Protein AF-A0A2V6FL33-F1 (afdb_monomer_lite)

Sequence (235 aa):
MEAYRRLIVILLPTQSTRPEKPGNAGVHRAVLGFTLIELLVVIAIIAILAGMLLPALSRAKEQGKKTSCLNNLRQMGLAMFVYADDNQDRLPPPEFDPDRIAGSEPWRGYLLFGERPPKLGQPANPKFAVNLGLLYVGNYLQAPLIFYCPSLKHKKNLLIVFEKKYFESAKVPWPMYAIDGQVNTTYTYFPQTDILSSKPNDANRGWTRVAAKQTELTPGDNTPGWRTIVSFLRP

Secondary structure (DSSP, 8-state):
-HHHHHHGGGG---------------------PPPHHHHHHHHHHHHHHHHHHHHHHHHHHHHHHHHHHHHHHHHHHHHHHHHHHHTTTPPPPPS--TTTSTT--GGGGGEEEE-SS--TTSBPPGGGB-TTHHHHHTTS---GGGG--TT----TT-S----THHHH-TTSPSSB--TTSEEE-S----PPPSSPPSSHHHHTTT-----SSGGG--TTSSSTHHHHHHHTT--

Structure (mmCIF, N/CA/C/O backbone):
data_AF-A0A2V6FL33-F1
#
_entry.id   AF-A0A2V6FL33-F1
#
loop_
_atom_site.group_PDB
_atom_site.id
_atom_site.type_symbol
_atom_site.label_atom_id
_atom_site.label_alt_id
_atom_site.label_comp_id
_atom_site.label_asym_id
_atom_site.label_entity_id
_atom_site.label_seq_id
_atom_site.pdbx_PDB_ins_code
_atom_site.Cartn_x
_atom_site.Cartn_y
_atom_site.Cartn_z
_atom_site.occupancy
_atom_site.B_iso_or_equiv
_atom_site.auth_seq_id
_atom_site.auth_comp_id
_atom_site.auth_asym_id
_atom_site.auth_atom_id
_atom_site.pdbx_PDB_model_num
ATOM 1 N N . MET A 1 1 ? -19.699 -17.779 39.675 1.00 53.22 1 MET A N 1
ATOM 2 C CA . MET A 1 1 ? -21.043 -17.267 39.316 1.00 53.22 1 MET A CA 1
ATOM 3 C C . MET A 1 1 ? -21.911 -16.978 40.551 1.00 53.22 1 MET A C 1
ATOM 5 O O . MET A 1 1 ? -22.950 -16.347 40.413 1.00 53.22 1 MET A O 1
ATOM 9 N N . GLU A 1 2 ? -21.446 -17.304 41.763 1.00 51.22 2 GLU A N 1
ATOM 10 C CA . GLU A 1 2 ? -22.097 -17.009 43.054 1.00 51.22 2 GLU A CA 1
ATOM 11 C C . GLU A 1 2 ? -22.325 -15.526 43.400 1.00 51.22 2 GLU A C 1
ATOM 13 O O . GLU A 1 2 ? -23.288 -15.218 44.098 1.00 51.22 2 GLU A O 1
ATOM 18 N N . ALA A 1 3 ? -21.489 -14.592 42.928 1.00 51.62 3 ALA A N 1
ATOM 19 C CA . ALA A 1 3 ? -21.593 -13.181 43.328 1.00 51.62 3 ALA A CA 1
ATOM 20 C C . ALA A 1 3 ? -22.828 -12.463 42.740 1.00 51.62 3 ALA A C 1
ATOM 22 O O . ALA A 1 3 ? -23.412 -11.602 43.392 1.00 51.62 3 ALA A O 1
ATOM 23 N N . TYR A 1 4 ? -23.282 -12.862 41.546 1.00 52.19 4 TYR A N 1
ATOM 24 C CA . TYR A 1 4 ? -24.448 -12.261 40.882 1.00 52.19 4 TYR A CA 1
ATOM 25 C C . TYR A 1 4 ? -25.788 -12.724 41.480 1.00 52.19 4 TYR A C 1
ATOM 27 O O . TYR A 1 4 ? -26.780 -12.002 41.407 1.00 52.19 4 TYR A O 1
ATOM 35 N N . ARG A 1 5 ? -25.829 -13.900 42.128 1.00 54.22 5 ARG A N 1
ATOM 36 C CA . ARG A 1 5 ? -27.056 -14.436 42.746 1.00 54.22 5 ARG A CA 1
ATOM 37 C C . ARG A 1 5 ? -27.476 -13.701 44.021 1.00 54.22 5 ARG A C 1
ATOM 39 O O . ARG A 1 5 ? -28.652 -13.742 44.361 1.00 54.22 5 ARG A O 1
ATOM 46 N N . ARG A 1 6 ? -26.556 -13.019 44.715 1.00 54.41 6 ARG A N 1
ATOM 47 C CA . ARG A 1 6 ? -26.879 -12.297 45.961 1.00 54.41 6 ARG A CA 1
ATOM 48 C C . ARG A 1 6 ? -27.426 -10.886 45.735 1.00 54.41 6 ARG A C 1
ATOM 50 O O . ARG A 1 6 ? -28.139 -10.392 46.599 1.00 54.41 6 ARG A O 1
ATOM 57 N N . LEU A 1 7 ? -27.168 -10.266 44.579 1.00 50.53 7 LEU A N 1
ATOM 58 C CA . LEU A 1 7 ? -27.689 -8.925 44.278 1.00 50.53 7 LEU A CA 1
ATOM 59 C C . LEU A 1 7 ? -29.182 -8.916 43.895 1.00 50.53 7 LEU A C 1
ATOM 61 O O . LEU A 1 7 ? -29.861 -7.924 44.130 1.00 50.53 7 LEU A O 1
ATOM 65 N N . ILE A 1 8 ? -29.713 -10.016 43.348 1.00 51.72 8 ILE A N 1
ATOM 66 C CA . ILE A 1 8 ? -31.113 -10.098 42.882 1.00 51.72 8 ILE A CA 1
ATOM 67 C C . ILE A 1 8 ? -32.128 -10.165 44.038 1.00 51.72 8 ILE A C 1
ATOM 69 O O . ILE A 1 8 ? -33.279 -9.771 43.871 1.00 51.72 8 ILE A O 1
ATOM 73 N N . VAL A 1 9 ? -31.716 -10.598 45.232 1.00 51.78 9 VAL A N 1
ATOM 74 C CA . VAL A 1 9 ? -32.635 -10.809 46.368 1.00 51.78 9 VAL A CA 1
ATOM 75 C C . VAL A 1 9 ? -33.060 -9.494 47.049 1.00 51.78 9 VAL A C 1
ATOM 77 O O . VAL A 1 9 ? -34.052 -9.479 47.768 1.00 51.78 9 VAL A O 1
ATOM 80 N N . ILE A 1 10 ? -32.386 -8.368 46.787 1.00 56.44 10 ILE A N 1
ATOM 81 C CA . ILE A 1 10 ? -32.694 -7.072 47.431 1.00 56.44 10 ILE A CA 1
ATOM 82 C C . ILE A 1 10 ? -33.786 -6.280 46.675 1.00 56.44 10 ILE A C 1
ATOM 84 O O . ILE A 1 10 ? -34.311 -5.302 47.197 1.00 56.44 10 ILE A O 1
ATOM 88 N N . LEU A 1 11 ? -34.188 -6.711 45.471 1.00 53.41 11 LEU A N 1
ATOM 89 C CA . LEU A 1 11 ? -35.158 -5.992 44.624 1.00 53.41 11 LEU A CA 1
ATOM 90 C C . LEU A 1 11 ? -36.564 -6.611 44.574 1.00 53.41 11 LEU A C 1
ATOM 92 O O . LEU A 1 11 ? -37.385 -6.170 43.773 1.00 53.41 11 LEU A O 1
ATOM 96 N N . LEU A 1 12 ? -36.879 -7.611 45.401 1.00 48.22 12 LEU A N 1
ATOM 97 C CA . LEU A 1 12 ? -38.251 -8.121 45.477 1.00 48.22 12 LEU A CA 1
ATOM 98 C C . LEU A 1 12 ? -39.065 -7.261 46.460 1.00 48.22 12 LEU A C 1
ATOM 100 O O . LEU A 1 12 ? -38.766 -7.273 47.656 1.00 48.22 12 LEU A O 1
ATOM 104 N N . PRO A 1 13 ? -40.083 -6.512 45.996 1.00 47.34 13 PRO A N 1
ATOM 105 C CA . PRO A 1 13 ? -40.928 -5.730 46.883 1.00 47.34 13 PRO A CA 1
ATOM 106 C C . PRO A 1 13 ? -41.723 -6.682 47.780 1.00 47.34 13 PRO A C 1
ATOM 108 O O . PRO A 1 13 ? -42.358 -7.628 47.309 1.00 47.34 13 PRO A O 1
ATOM 111 N N . THR A 1 14 ? -41.694 -6.435 49.086 1.00 52.47 14 THR A N 1
ATOM 112 C CA . THR A 1 14 ? -42.547 -7.116 50.059 1.00 52.47 14 THR A CA 1
ATOM 113 C C . THR A 1 14 ? -44.006 -6.751 49.772 1.00 52.47 14 THR A C 1
ATOM 115 O O . THR A 1 14 ? -44.432 -5.612 49.963 1.00 52.47 14 THR A O 1
ATOM 118 N N . GLN A 1 15 ? -44.790 -7.706 49.263 1.00 47.94 15 GLN A N 1
ATOM 119 C CA . GLN A 1 15 ? -46.222 -7.502 49.056 1.00 47.94 15 GLN A CA 1
ATOM 120 C C . GLN A 1 15 ? -46.941 -7.438 50.409 1.00 47.94 15 GLN A C 1
ATOM 122 O O . GLN A 1 15 ? -47.004 -8.413 51.153 1.00 47.94 15 GLN A O 1
ATOM 127 N N . SER A 1 16 ? -47.482 -6.258 50.710 1.00 45.84 16 SER A N 1
ATOM 128 C CA . SER A 1 16 ? -48.389 -5.995 51.825 1.00 45.84 16 SER A CA 1
ATOM 129 C C . SER A 1 16 ? -49.796 -6.460 51.446 1.00 45.84 16 SER A C 1
ATOM 131 O O . SER A 1 16 ? -50.450 -5.852 50.600 1.00 45.84 16 SER A O 1
ATOM 133 N N . THR A 1 17 ? -50.272 -7.550 52.046 1.00 55.72 17 THR A N 1
ATOM 134 C CA . THR A 1 17 ? -51.651 -8.027 51.886 1.00 55.72 17 THR A CA 1
ATOM 135 C C . THR A 1 17 ? -52.580 -7.276 52.845 1.00 55.72 17 THR A C 1
ATOM 137 O O . THR A 1 17 ? -52.586 -7.554 54.045 1.00 55.72 17 THR A O 1
ATOM 140 N N . ARG A 1 18 ? -53.404 -6.355 52.331 1.00 51.56 18 ARG A N 1
ATOM 141 C CA . ARG A 1 18 ? -54.637 -5.900 53.003 1.00 51.56 18 ARG A CA 1
ATOM 142 C C . ARG A 1 18 ? -55.835 -6.035 52.053 1.00 51.56 18 ARG A C 1
ATOM 144 O O . ARG A 1 18 ? -55.670 -5.736 50.872 1.00 51.56 18 ARG A O 1
ATOM 151 N N . PRO A 1 19 ? -57.014 -6.468 52.536 1.00 63.00 19 PRO A N 1
ATOM 152 C CA . PRO A 1 19 ? -58.229 -6.543 51.728 1.00 63.00 19 PRO A CA 1
ATOM 153 C C . PRO A 1 19 ? -59.069 -5.247 51.794 1.00 63.00 19 PRO A C 1
ATOM 155 O O . PRO A 1 19 ? -58.844 -4.420 52.675 1.00 63.00 19 PRO A O 1
ATOM 158 N N . GLU A 1 20 ? -60.067 -5.168 50.893 1.00 56.28 20 GLU A N 1
ATOM 159 C CA . GLU A 1 20 ? -61.156 -4.167 50.704 1.00 56.28 20 GLU A CA 1
ATOM 160 C C . GLU A 1 20 ? -60.850 -2.934 49.825 1.00 56.28 20 GLU A C 1
ATOM 162 O O . GLU A 1 20 ? -59.823 -2.291 49.994 1.00 56.28 20 GLU A O 1
ATOM 167 N N . LYS A 1 21 ? -61.679 -2.498 48.854 1.00 52.94 21 LYS A N 1
ATOM 168 C CA . LYS A 1 21 ? -63.137 -2.613 48.568 1.00 52.94 21 LYS A CA 1
ATOM 169 C C . LYS A 1 21 ? -63.397 -2.428 47.048 1.00 52.94 21 LYS A C 1
ATOM 171 O O . LYS A 1 21 ? -62.600 -1.744 46.407 1.00 52.94 21 LYS A O 1
ATOM 176 N N . PRO A 1 22 ? -64.510 -2.917 46.458 1.00 59.12 22 PRO A N 1
ATOM 177 C CA . PRO A 1 22 ? -64.835 -2.646 45.058 1.00 59.12 22 PRO A CA 1
ATOM 178 C C . PRO A 1 22 ? -65.596 -1.315 44.930 1.00 59.12 22 PRO A C 1
ATOM 180 O O . PRO A 1 22 ? -66.771 -1.219 45.277 1.00 59.12 22 PRO A O 1
ATOM 183 N N . GLY A 1 23 ? -64.918 -0.276 44.441 1.00 55.12 23 GLY A N 1
ATOM 184 C CA . GLY A 1 23 ? -65.497 1.040 44.170 1.00 55.12 23 GLY A CA 1
ATOM 185 C C . GLY A 1 23 ? -65.177 1.509 42.752 1.00 55.12 23 GLY A C 1
ATOM 186 O O . GLY A 1 23 ? -64.034 1.828 42.462 1.00 55.12 23 GLY A O 1
ATOM 187 N N . ASN A 1 24 ? -66.215 1.523 41.912 1.00 58.22 24 ASN A N 1
ATOM 188 C CA . ASN A 1 24 ? -66.401 2.225 40.635 1.00 58.22 24 ASN A CA 1
ATOM 189 C C . ASN A 1 24 ? -65.217 2.288 39.639 1.00 58.22 24 ASN A C 1
ATOM 191 O O . ASN A 1 24 ? -64.272 3.061 39.786 1.00 58.22 24 ASN A O 1
ATOM 195 N N . ALA A 1 25 ? -65.335 1.515 38.555 1.00 57.97 25 ALA A N 1
ATOM 196 C CA . ALA A 1 25 ? -64.359 1.408 37.474 1.00 57.97 25 ALA A CA 1
ATOM 197 C C . ALA A 1 25 ? -64.320 2.667 36.584 1.00 57.97 25 ALA A C 1
ATOM 199 O O . ALA A 1 25 ? -64.907 2.713 35.505 1.00 57.97 25 ALA A O 1
ATOM 200 N N . GLY A 1 26 ? -63.576 3.683 37.017 1.00 57.50 26 GLY A N 1
ATOM 201 C CA . GLY A 1 26 ? -62.973 4.655 36.112 1.00 57.50 26 GLY A CA 1
ATOM 202 C C . GLY A 1 26 ? -61.713 4.044 35.504 1.00 57.50 26 GLY A C 1
ATOM 203 O O . GLY A 1 26 ? -60.758 3.758 36.226 1.00 57.50 26 GLY A O 1
ATOM 204 N N . VAL A 1 27 ? -61.698 3.820 34.187 1.00 63.91 27 VAL A N 1
ATOM 205 C CA . VAL A 1 27 ? -60.523 3.337 33.440 1.00 63.91 27 VAL A CA 1
ATOM 206 C C . VAL A 1 27 ? -59.476 4.456 33.383 1.00 63.91 27 VAL A C 1
ATOM 208 O O . VAL A 1 27 ? -59.279 5.112 32.363 1.00 63.91 27 VAL A O 1
ATOM 211 N N . HIS A 1 28 ? -58.797 4.709 34.499 1.00 58.19 28 HIS A N 1
ATOM 212 C CA . HIS A 1 28 ? -57.562 5.475 34.497 1.00 58.19 28 HIS A CA 1
ATOM 213 C C . HIS A 1 28 ? -56.471 4.564 33.943 1.00 58.19 28 HIS A C 1
ATOM 215 O O . HIS A 1 28 ? -56.063 3.600 34.590 1.00 58.19 28 HIS A O 1
ATOM 221 N N . ARG A 1 29 ? -55.997 4.852 32.724 1.00 65.94 29 ARG A N 1
ATOM 222 C CA . ARG A 1 29 ? -54.742 4.278 32.229 1.00 65.94 29 ARG A CA 1
ATOM 223 C C . ARG A 1 29 ? -53.645 4.689 33.207 1.00 65.94 29 ARG A C 1
ATOM 225 O O . ARG A 1 29 ? -53.183 5.826 33.169 1.00 65.94 29 ARG A O 1
ATOM 232 N N . ALA A 1 30 ? -53.267 3.779 34.098 1.00 63.09 30 ALA A N 1
ATOM 233 C CA . ALA A 1 30 ? -52.104 3.932 34.950 1.00 63.09 30 ALA A CA 1
ATOM 234 C C . ALA A 1 30 ? -50.874 4.006 34.041 1.00 63.09 30 ALA A C 1
ATOM 236 O O . ALA A 1 30 ? -50.369 2.994 33.558 1.00 63.09 30 ALA A O 1
ATOM 237 N N . VAL A 1 31 ? -50.428 5.224 33.750 1.00 63.09 31 VAL A N 1
ATOM 238 C CA . VAL A 1 31 ? -49.105 5.443 33.181 1.00 63.09 31 VAL A CA 1
ATOM 239 C C . VAL A 1 31 ? -48.131 5.125 34.309 1.00 63.09 31 VAL A C 1
ATOM 241 O O . VAL A 1 31 ? -47.971 5.912 35.238 1.00 63.09 31 VAL A O 1
ATOM 244 N N . LEU A 1 32 ? -47.549 3.926 34.271 1.00 65.50 32 LEU A N 1
ATOM 245 C CA . LEU A 1 32 ? -46.429 3.544 35.126 1.00 65.50 32 LEU A CA 1
ATOM 246 C C . LEU A 1 32 ? -45.278 4.515 34.833 1.00 65.50 32 LEU A C 1
ATOM 248 O O . LEU A 1 32 ? -44.630 4.429 33.791 1.00 65.50 32 LEU A O 1
ATOM 252 N N . GLY A 1 33 ? -45.087 5.500 35.708 1.00 70.81 33 GLY A N 1
ATOM 253 C CA . GLY A 1 33 ? -43.980 6.444 35.618 1.00 70.81 33 GLY A CA 1
ATOM 254 C C . GLY A 1 33 ? -42.674 5.747 35.983 1.00 70.81 33 GLY A C 1
ATOM 255 O O . GLY A 1 33 ? -42.589 5.110 37.029 1.00 70.81 33 GLY A O 1
ATOM 256 N N . PHE A 1 34 ? -41.664 5.875 35.125 1.00 75.00 34 PHE A N 1
ATOM 257 C CA . PHE A 1 34 ? -40.309 5.419 35.425 1.00 75.00 34 PHE A CA 1
ATOM 258 C C . PHE A 1 34 ? -39.764 6.228 36.604 1.00 75.00 34 PHE A C 1
ATOM 260 O O . PHE A 1 34 ? -39.796 7.463 36.581 1.00 75.00 34 PHE A O 1
ATOM 267 N N . THR A 1 35 ? -39.266 5.561 37.640 1.00 87.38 35 THR A N 1
ATOM 268 C CA . THR A 1 35 ? -38.643 6.274 38.756 1.00 87.38 35 THR A CA 1
ATOM 269 C C . THR A 1 35 ? -37.259 6.782 38.338 1.00 87.38 35 THR A C 1
ATOM 271 O O . THR A 1 35 ? -36.544 6.148 37.560 1.00 87.38 35 THR A O 1
ATOM 274 N N . LEU A 1 36 ? -36.848 7.944 38.857 1.00 86.31 36 LEU A N 1
ATOM 275 C CA . LEU A 1 36 ? -35.541 8.540 38.541 1.00 86.31 36 LEU A CA 1
ATOM 276 C C . LEU A 1 36 ? -34.381 7.589 38.898 1.00 86.31 36 LEU A C 1
ATOM 278 O O . LEU A 1 36 ? -33.375 7.542 38.193 1.00 86.31 36 LEU A O 1
ATOM 282 N N . ILE A 1 37 ? -34.552 6.786 39.954 1.00 91.12 37 ILE A N 1
ATOM 283 C CA . ILE A 1 37 ? -33.570 5.791 40.395 1.00 91.12 37 ILE A CA 1
ATOM 284 C C . ILE A 1 37 ? -33.441 4.610 39.423 1.00 91.12 37 ILE A C 1
ATOM 286 O O . ILE A 1 37 ? -32.321 4.186 39.147 1.00 91.12 37 ILE A O 1
ATOM 290 N N . GLU A 1 38 ? -34.542 4.115 38.849 1.00 90.94 38 GLU A N 1
ATOM 291 C CA . GLU A 1 38 ? -34.500 3.040 37.846 1.00 90.94 38 GLU A CA 1
ATOM 292 C C . GLU A 1 38 ? -33.743 3.484 36.595 1.00 90.94 38 GLU A C 1
ATOM 294 O O . GLU A 1 38 ? -32.899 2.746 36.085 1.00 90.94 38 GLU A O 1
ATOM 299 N N . LEU A 1 39 ? -33.973 4.718 36.136 1.00 90.19 39 LEU A N 1
ATOM 300 C CA . LEU A 1 39 ? -33.236 5.275 35.003 1.00 90.19 39 LEU A CA 1
ATOM 301 C C . LEU A 1 39 ? -31.738 5.427 35.322 1.00 90.19 39 LEU A C 1
ATOM 303 O O . LEU A 1 39 ? -30.891 5.112 34.484 1.00 90.19 39 LEU A O 1
ATOM 307 N N . LEU A 1 40 ? -31.406 5.865 36.540 1.00 92.81 40 LEU A N 1
ATOM 308 C CA . LEU A 1 40 ? -30.027 6.091 36.977 1.00 92.81 40 LEU A CA 1
ATOM 309 C C . LEU A 1 40 ? -29.221 4.785 37.075 1.00 92.81 40 LEU A C 1
ATOM 311 O O . LEU A 1 40 ? -28.064 4.735 36.653 1.00 92.81 40 LEU A O 1
ATOM 315 N N . VAL A 1 41 ? -29.823 3.704 37.574 1.00 94.00 41 VAL A N 1
ATOM 316 C CA . VAL A 1 41 ? -29.158 2.391 37.647 1.00 94.00 41 VAL A CA 1
ATOM 317 C C . VAL A 1 41 ? -28.876 1.838 36.247 1.00 94.00 41 VAL A C 1
ATOM 319 O O . VAL A 1 41 ? -27.795 1.300 36.003 1.00 94.00 41 VAL A O 1
ATOM 322 N N . VAL A 1 42 ? -29.801 2.014 35.299 1.00 94.81 42 VAL A N 1
ATOM 323 C CA . VAL A 1 42 ? -29.631 1.526 33.922 1.00 94.81 42 VAL A CA 1
ATOM 324 C C . VAL A 1 42 ? -28.462 2.220 33.224 1.00 94.81 42 VAL A C 1
ATOM 326 O O . VAL A 1 42 ? -27.604 1.544 32.651 1.00 94.81 42 VAL A O 1
ATOM 329 N N . ILE A 1 43 ? -28.365 3.550 33.310 1.00 96.00 43 ILE A N 1
ATOM 330 C CA . ILE A 1 43 ? -27.237 4.275 32.705 1.00 96.00 43 ILE A CA 1
ATOM 331 C C . ILE A 1 43 ? -25.903 3.916 33.372 1.00 96.00 43 ILE A C 1
ATOM 333 O O . ILE A 1 43 ? -24.888 3.832 32.681 1.00 96.00 43 ILE A O 1
ATOM 337 N N . ALA A 1 44 ? -25.898 3.634 34.682 1.00 96.06 44 ALA A N 1
ATOM 338 C CA . ALA A 1 44 ? -24.698 3.211 35.400 1.00 96.06 44 ALA A CA 1
ATOM 339 C C . ALA A 1 44 ? -24.187 1.851 34.896 1.00 96.06 44 ALA A C 1
ATOM 341 O O . ALA A 1 44 ? -22.993 1.692 34.640 1.00 96.06 44 ALA A O 1
ATOM 342 N N . ILE A 1 45 ? -25.085 0.885 34.677 1.00 96.19 45 ILE A N 1
ATOM 343 C CA . ILE A 1 45 ? -24.722 -0.426 34.122 1.00 96.19 45 ILE A CA 1
ATOM 344 C C . ILE A 1 45 ? -24.219 -0.282 32.677 1.00 96.19 45 ILE A C 1
ATOM 346 O O . ILE A 1 45 ? -23.178 -0.850 32.337 1.00 96.19 45 ILE A O 1
ATOM 350 N N . ILE A 1 46 ? -24.892 0.516 31.838 1.00 96.00 46 ILE A N 1
ATOM 351 C CA . ILE A 1 46 ? -24.449 0.784 30.457 1.00 96.00 46 ILE A CA 1
ATOM 352 C C . ILE A 1 46 ? -23.054 1.422 30.447 1.00 96.00 46 ILE A C 1
ATOM 354 O O . ILE A 1 46 ? -22.217 1.019 29.642 1.00 96.00 46 ILE A O 1
ATOM 358 N N . ALA A 1 47 ? -22.769 2.366 31.349 1.00 96.00 47 ALA A N 1
ATOM 359 C CA . ALA A 1 47 ? -21.466 3.022 31.438 1.00 96.00 47 ALA A CA 1
ATOM 360 C C . ALA A 1 47 ? -20.332 2.037 31.777 1.00 96.00 47 ALA A C 1
ATOM 362 O O . ALA A 1 47 ? -19.272 2.086 31.151 1.00 96.00 47 ALA A O 1
ATOM 363 N N . ILE A 1 48 ? -20.561 1.104 32.709 1.00 94.81 48 ILE A N 1
ATOM 364 C CA . ILE A 1 48 ? -19.581 0.063 33.068 1.00 94.81 48 ILE A CA 1
ATOM 365 C C . ILE A 1 48 ? -19.321 -0.867 31.875 1.00 94.81 48 ILE A C 1
ATOM 367 O O . ILE A 1 48 ? -18.165 -1.127 31.530 1.00 94.81 48 ILE A O 1
ATOM 371 N N . LEU A 1 49 ? -20.385 -1.335 31.213 1.00 95.88 49 LEU A N 1
ATOM 372 C CA . LEU A 1 49 ? -20.271 -2.213 30.046 1.00 95.88 49 LEU A CA 1
ATOM 373 C C . LEU A 1 49 ? -19.562 -1.508 28.882 1.00 95.88 49 LEU A C 1
ATOM 375 O O . LEU A 1 49 ? -18.630 -2.058 28.296 1.00 95.88 49 LEU A O 1
ATOM 379 N N . ALA A 1 50 ? -19.942 -0.265 28.581 1.00 93.88 50 ALA A N 1
ATOM 380 C CA . ALA A 1 50 ? -19.311 0.537 27.539 1.00 93.88 50 ALA A CA 1
ATOM 381 C C . ALA A 1 50 ? -17.824 0.794 27.834 1.00 93.88 50 ALA A C 1
ATOM 383 O O . ALA A 1 50 ? -16.995 0.687 26.927 1.00 93.88 50 ALA A O 1
ATOM 384 N N . GLY A 1 51 ? -17.465 1.049 29.099 1.00 92.56 51 GLY A N 1
ATOM 385 C CA . GLY A 1 51 ? -16.081 1.252 29.533 1.00 92.56 51 GLY A CA 1
ATOM 386 C C . GLY A 1 51 ? -15.162 0.065 29.225 1.00 92.56 51 GLY A C 1
ATOM 387 O O . GLY A 1 51 ? -14.015 0.266 28.827 1.00 92.56 51 GLY A O 1
ATOM 388 N N . MET A 1 52 ? -15.669 -1.169 29.321 1.00 90.06 52 MET A N 1
ATOM 389 C CA . MET A 1 52 ? -14.917 -2.377 28.950 1.00 90.06 52 MET A CA 1
ATOM 390 C C . MET A 1 52 ? -14.915 -2.643 27.435 1.00 90.06 52 MET A C 1
ATOM 392 O O . MET A 1 52 ? -13.951 -3.197 26.902 1.00 90.06 52 MET A O 1
ATOM 396 N N . LEU A 1 53 ? -15.963 -2.223 26.719 1.00 91.62 53 LEU A N 1
ATOM 397 C CA . LEU A 1 53 ? -16.114 -2.458 25.279 1.00 91.62 53 LEU A CA 1
ATOM 398 C C . LEU A 1 53 ? -15.270 -1.514 24.412 1.00 91.62 53 LEU A C 1
ATOM 400 O O . LEU A 1 53 ? -14.747 -1.945 23.385 1.00 91.62 53 LEU A O 1
ATOM 404 N N . LEU A 1 54 ? -15.086 -0.252 24.807 1.00 91.69 54 LEU A N 1
ATOM 405 C CA . LEU A 1 54 ? -14.309 0.736 24.042 1.00 91.69 54 LEU A CA 1
ATOM 406 C C . LEU A 1 54 ? -12.868 0.290 23.700 1.00 91.69 54 LEU A C 1
ATOM 408 O O . LEU A 1 54 ? -12.496 0.351 22.520 1.00 91.69 54 LEU A O 1
ATOM 412 N N . PRO A 1 55 ? -12.039 -0.187 24.654 1.00 89.00 55 PRO A N 1
ATOM 413 C CA . PRO A 1 55 ? -10.689 -0.651 24.332 1.00 89.00 55 PRO A CA 1
ATOM 414 C C . PRO A 1 55 ? -10.694 -1.918 23.464 1.00 89.00 55 PRO A C 1
ATOM 416 O O . PRO A 1 55 ? -9.840 -2.056 22.585 1.00 89.00 55 PRO A O 1
ATOM 419 N N . ALA A 1 56 ? -11.661 -2.820 23.662 1.00 92.25 56 ALA A N 1
ATOM 420 C CA . ALA A 1 56 ? -11.809 -4.026 22.850 1.00 92.25 56 ALA A CA 1
ATOM 421 C C . ALA A 1 56 ? -12.192 -3.690 21.398 1.00 92.25 56 ALA A C 1
ATOM 423 O O . ALA A 1 56 ? -11.561 -4.185 20.462 1.00 92.25 56 ALA A O 1
ATOM 424 N N . LEU A 1 57 ? -13.148 -2.779 21.199 1.00 91.62 57 LEU A N 1
ATOM 425 C CA . LEU A 1 57 ? -13.589 -2.320 19.882 1.00 91.62 57 LEU A CA 1
ATOM 426 C C . LEU A 1 57 ? -12.474 -1.589 19.124 1.00 91.62 57 LEU A C 1
ATOM 428 O O . LEU A 1 57 ? -12.292 -1.812 17.927 1.00 91.62 57 LEU A O 1
ATOM 432 N N . SER A 1 58 ? -11.689 -0.755 19.813 1.00 90.38 58 SER A N 1
ATOM 433 C CA . SER A 1 58 ? -10.531 -0.076 19.217 1.00 90.38 58 SER A CA 1
ATOM 434 C C . SER A 1 58 ? -9.503 -1.079 18.674 1.00 90.38 58 SER A C 1
ATOM 436 O O . SER A 1 58 ? -9.061 -0.967 17.527 1.00 90.38 58 SER A O 1
ATOM 438 N N . ARG A 1 59 ? -9.186 -2.123 19.454 1.00 89.06 59 ARG A N 1
ATOM 439 C CA . ARG A 1 59 ? -8.289 -3.211 19.027 1.00 89.06 59 ARG A CA 1
ATOM 440 C C . ARG A 1 59 ? -8.874 -4.017 17.867 1.00 89.06 59 ARG A C 1
ATOM 442 O O . ARG A 1 59 ? -8.159 -4.276 16.903 1.00 89.06 59 ARG A O 1
ATOM 449 N N . ALA A 1 60 ? -10.159 -4.370 17.926 1.00 91.94 60 ALA A N 1
ATOM 450 C CA . ALA A 1 60 ? -10.840 -5.112 16.864 1.00 91.94 60 ALA A CA 1
ATOM 451 C C . ALA A 1 60 ? -10.851 -4.335 15.537 1.00 91.94 60 ALA A C 1
ATOM 453 O O . ALA A 1 60 ? -10.546 -4.895 14.483 1.00 91.94 60 ALA A O 1
ATOM 454 N N . LYS A 1 61 ? -11.113 -3.024 15.587 1.00 92.56 61 LYS A N 1
ATOM 455 C CA . LYS A 1 61 ? -11.065 -2.138 14.417 1.00 92.56 61 LYS A CA 1
ATOM 456 C C . LYS A 1 61 ? -9.671 -2.090 13.795 1.00 92.56 61 LYS A C 1
ATOM 458 O O . LYS A 1 61 ? -9.545 -2.179 12.575 1.00 92.56 61 LYS A O 1
ATOM 463 N N . GLU A 1 62 ? -8.628 -1.963 14.612 1.00 91.69 62 GLU A N 1
ATOM 464 C CA . GLU A 1 62 ? -7.247 -1.980 14.123 1.00 91.69 62 GLU A CA 1
ATOM 465 C C . GLU A 1 62 ? -6.880 -3.335 13.508 1.00 91.69 62 GLU A C 1
ATOM 467 O O . GLU A 1 62 ? -6.260 -3.384 12.448 1.00 91.69 62 GLU A O 1
ATOM 472 N N . GLN A 1 63 ? -7.316 -4.440 14.114 1.00 90.75 63 GLN A N 1
ATOM 473 C CA . GLN A 1 63 ? -7.096 -5.771 13.557 1.00 90.75 63 GLN A CA 1
ATOM 474 C C . GLN A 1 63 ? -7.799 -5.948 12.203 1.00 90.75 63 GLN A C 1
ATOM 476 O O . GLN A 1 63 ? -7.194 -6.472 11.272 1.00 90.75 63 GLN A O 1
ATOM 481 N N . GLY A 1 64 ? -9.026 -5.441 12.050 1.00 92.38 64 GLY A N 1
ATOM 482 C CA . GLY A 1 64 ? -9.735 -5.441 10.766 1.00 92.38 64 GLY A CA 1
ATOM 483 C C . GLY A 1 64 ? -8.980 -4.674 9.675 1.00 92.38 64 GLY A C 1
ATOM 484 O O . GLY A 1 64 ? -8.821 -5.169 8.558 1.00 92.38 64 GLY A O 1
ATOM 485 N N . LYS A 1 65 ? -8.425 -3.503 10.011 1.00 92.12 65 LYS A N 1
ATOM 486 C CA . LYS A 1 65 ? -7.570 -2.733 9.093 1.00 92.12 65 LYS A CA 1
ATOM 487 C C . LYS A 1 65 ? -6.314 -3.504 8.689 1.00 92.12 65 LYS A C 1
ATOM 489 O O . LYS A 1 65 ? -5.966 -3.507 7.511 1.00 92.12 65 LYS A O 1
ATOM 494 N N . LYS A 1 66 ? -5.649 -4.177 9.634 1.00 89.25 66 LYS A N 1
ATOM 495 C CA . LYS A 1 66 ? -4.473 -5.016 9.346 1.00 89.25 66 LYS A CA 1
ATOM 496 C C . LYS A 1 66 ? -4.811 -6.155 8.395 1.00 89.25 66 LYS A C 1
ATOM 498 O O . LYS A 1 66 ? -4.084 -6.360 7.429 1.00 89.25 66 LYS A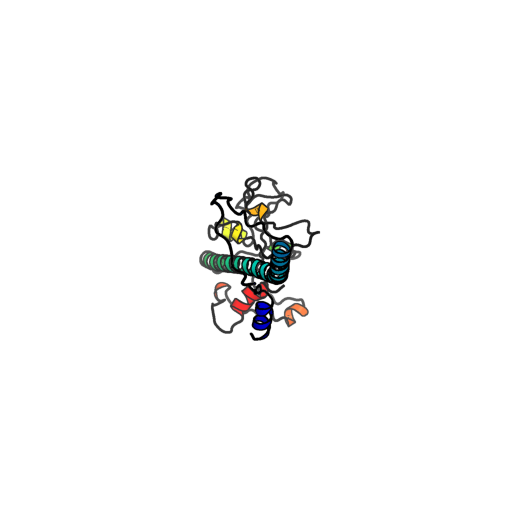 O 1
ATOM 503 N N . THR A 1 67 ? -5.925 -6.849 8.620 1.00 90.62 67 THR A N 1
ATOM 504 C CA . THR A 1 67 ? -6.397 -7.912 7.722 1.00 90.62 67 THR A CA 1
ATOM 505 C C . THR A 1 67 ? -6.622 -7.388 6.306 1.00 90.62 67 THR A C 1
ATOM 507 O O . THR A 1 67 ? -6.192 -8.026 5.349 1.00 90.62 67 THR A O 1
ATOM 510 N N . SER A 1 68 ? -7.210 -6.195 6.162 1.00 91.44 68 SER A N 1
ATOM 511 C CA . SER A 1 68 ? -7.340 -5.544 4.854 1.00 91.44 68 SER A CA 1
ATOM 512 C C . SER A 1 68 ? -5.977 -5.283 4.214 1.00 91.44 68 SER A C 1
ATOM 514 O O . SER A 1 68 ? -5.794 -5.600 3.043 1.00 91.44 68 SER A O 1
ATOM 516 N N . CYS A 1 69 ? -5.003 -4.764 4.973 1.00 89.12 69 CYS A N 1
ATOM 517 C CA . CYS A 1 69 ? -3.670 -4.525 4.428 1.00 89.12 69 CYS A CA 1
ATOM 518 C C . CYS A 1 69 ? -2.983 -5.821 3.980 1.00 89.12 69 CYS A C 1
ATOM 520 O O . CYS A 1 69 ? -2.341 -5.831 2.933 1.00 89.12 69 CYS A O 1
ATOM 522 N N . LEU A 1 70 ? -3.126 -6.908 4.747 1.00 88.69 70 LEU A N 1
ATOM 523 C CA . LEU A 1 70 ? -2.591 -8.228 4.401 1.00 88.69 70 LEU A CA 1
ATOM 524 C C . LEU A 1 70 ? -3.243 -8.795 3.137 1.00 88.69 70 LEU A C 1
ATOM 526 O O . LEU A 1 70 ? -2.560 -9.401 2.317 1.00 88.69 70 LEU A O 1
ATOM 530 N N . ASN A 1 71 ? -4.547 -8.590 2.958 1.00 90.19 71 ASN A N 1
ATOM 531 C CA . ASN A 1 71 ? -5.236 -9.018 1.747 1.00 90.19 71 ASN A CA 1
ATOM 532 C C . ASN A 1 71 ? -4.755 -8.243 0.511 1.00 90.19 71 ASN A C 1
ATOM 534 O O . ASN A 1 71 ? -4.506 -8.844 -0.531 1.00 90.19 71 ASN A O 1
ATOM 538 N N . ASN A 1 72 ? -4.562 -6.928 0.642 1.00 91.25 72 ASN A N 1
ATOM 539 C CA . ASN A 1 72 ? -3.990 -6.097 -0.418 1.00 91.25 72 ASN A CA 1
ATOM 540 C C . ASN A 1 72 ? -2.573 -6.564 -0.790 1.00 91.25 72 ASN A C 1
ATOM 542 O O . ASN A 1 72 ? -2.255 -6.702 -1.966 1.00 91.25 72 ASN A O 1
ATOM 546 N N . LEU A 1 73 ? -1.745 -6.892 0.207 1.00 89.44 73 LEU A N 1
ATOM 547 C CA . LEU A 1 73 ? -0.401 -7.438 -0.005 1.00 89.44 73 LEU A CA 1
ATOM 548 C C . LEU A 1 73 ? -0.404 -8.774 -0.740 1.00 89.44 73 LEU A C 1
ATOM 550 O O . LEU A 1 73 ? 0.415 -8.976 -1.629 1.00 89.44 73 LEU A O 1
ATOM 554 N N . ARG A 1 74 ? -1.330 -9.674 -0.402 1.00 88.50 74 ARG A N 1
ATOM 555 C CA . ARG A 1 74 ? -1.487 -10.945 -1.121 1.00 88.50 74 ARG A CA 1
ATOM 556 C C . ARG A 1 74 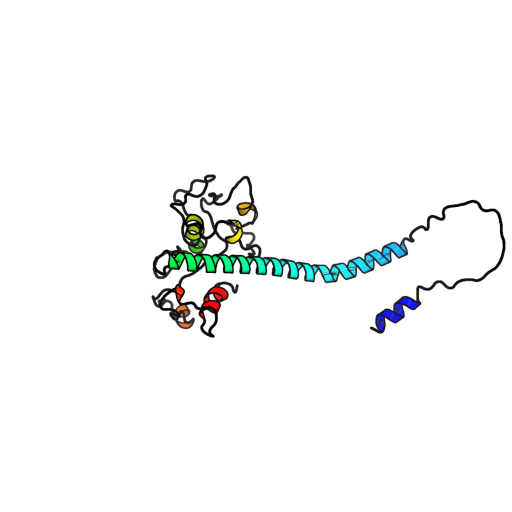? -1.846 -10.714 -2.586 1.00 88.50 74 ARG A C 1
ATOM 558 O O . ARG A 1 74 ? -1.237 -11.332 -3.449 1.00 88.50 74 ARG A O 1
ATOM 565 N N . GLN A 1 75 ? -2.782 -9.805 -2.862 1.00 90.31 75 GLN A N 1
ATOM 566 C CA . GLN A 1 75 ? -3.162 -9.452 -4.234 1.00 90.31 75 GLN A CA 1
ATOM 567 C C . GLN A 1 75 ? -1.988 -8.850 -5.012 1.00 90.31 75 GLN A C 1
ATOM 569 O O . GLN A 1 75 ? -1.740 -9.261 -6.141 1.00 90.31 75 GLN A O 1
ATOM 574 N N . MET A 1 76 ? -1.219 -7.943 -4.399 1.00 89.69 76 MET A N 1
ATOM 575 C CA . MET A 1 76 ? -0.011 -7.399 -5.027 1.00 89.69 76 MET A CA 1
ATOM 576 C C . MET A 1 76 ? 1.049 -8.470 -5.270 1.00 89.69 76 MET A C 1
ATOM 578 O O . MET A 1 76 ? 1.620 -8.504 -6.350 1.00 89.69 76 MET A O 1
ATOM 582 N N . GLY A 1 77 ? 1.284 -9.365 -4.308 1.00 86.81 77 GLY A N 1
ATOM 583 C CA . GLY A 1 77 ? 2.228 -10.470 -4.470 1.00 86.81 77 GLY A CA 1
ATOM 584 C C . GLY A 1 77 ? 1.854 -11.377 -5.641 1.00 86.81 77 GLY A C 1
ATOM 585 O O . GLY A 1 77 ? 2.702 -11.667 -6.476 1.00 86.81 77 GLY A O 1
ATOM 586 N N . LEU A 1 78 ? 0.577 -11.757 -5.761 1.00 89.25 78 LEU A N 1
ATOM 587 C CA . LEU A 1 78 ? 0.090 -12.530 -6.909 1.00 89.25 78 LEU A CA 1
ATOM 588 C C . LEU A 1 78 ? 0.279 -11.769 -8.226 1.00 89.25 78 LEU A C 1
ATOM 590 O O . LEU A 1 78 ? 0.814 -12.329 -9.175 1.00 89.25 78 LEU A O 1
ATOM 594 N N . ALA A 1 79 ? -0.089 -10.487 -8.273 1.00 90.69 79 ALA A N 1
ATOM 595 C CA . ALA A 1 79 ? 0.104 -9.660 -9.461 1.00 90.69 79 ALA A CA 1
ATOM 596 C C . ALA A 1 79 ? 1.582 -9.516 -9.852 1.00 90.69 79 ALA A C 1
ATOM 598 O O . ALA A 1 79 ? 1.904 -9.505 -11.033 1.00 90.69 79 ALA A O 1
ATOM 599 N N . MET A 1 80 ? 2.487 -9.446 -8.875 1.00 87.94 80 MET A N 1
ATOM 600 C CA . MET A 1 80 ? 3.931 -9.428 -9.104 1.00 87.94 80 MET A CA 1
ATOM 601 C C . MET A 1 80 ? 4.443 -10.740 -9.706 1.00 87.94 80 MET A C 1
ATOM 603 O O . MET A 1 80 ? 5.315 -10.694 -10.567 1.00 87.94 80 MET A O 1
ATOM 607 N N . PHE A 1 81 ? 3.905 -11.890 -9.287 1.00 85.94 81 PHE A N 1
ATOM 608 C CA . PHE A 1 81 ? 4.251 -13.178 -9.895 1.00 85.94 81 PHE A CA 1
ATOM 609 C C . PHE A 1 81 ? 3.776 -13.269 -11.345 1.00 85.94 81 PHE A C 1
ATOM 611 O O . PHE A 1 81 ? 4.557 -13.665 -12.201 1.00 85.94 81 PHE A O 1
ATOM 618 N N . VAL A 1 82 ? 2.539 -12.849 -11.628 1.00 89.12 82 VAL A N 1
ATOM 619 C CA . VAL A 1 82 ? 2.014 -12.814 -13.006 1.00 89.12 82 VAL A CA 1
ATOM 620 C C . VAL A 1 82 ? 2.827 -11.842 -13.865 1.00 89.12 82 VAL A C 1
ATOM 622 O O . VAL A 1 82 ? 3.238 -12.186 -14.964 1.00 89.12 82 VAL A O 1
ATOM 625 N N . TYR A 1 83 ? 3.157 -10.663 -13.329 1.00 88.56 83 TYR A N 1
ATOM 626 C CA . TYR A 1 83 ? 4.047 -9.720 -14.003 1.00 88.56 83 TYR A CA 1
ATOM 627 C C . TYR A 1 83 ? 5.403 -10.353 -14.332 1.00 88.56 83 TYR A C 1
ATOM 629 O O . TYR A 1 83 ? 5.909 -10.159 -15.431 1.00 88.56 83 TYR A O 1
ATOM 637 N N . ALA A 1 84 ? 6.012 -11.088 -13.398 1.00 86.12 84 ALA A N 1
ATOM 638 C CA . ALA A 1 84 ? 7.313 -11.710 -13.624 1.00 86.12 84 ALA A CA 1
ATOM 639 C C . ALA A 1 84 ? 7.269 -12.769 -14.733 1.00 86.12 84 ALA A C 1
ATOM 641 O O . ALA A 1 84 ? 8.203 -12.820 -15.534 1.00 86.12 84 ALA A O 1
ATOM 642 N N . ASP A 1 85 ? 6.191 -13.553 -14.806 1.00 87.50 85 ASP A N 1
ATOM 643 C CA . ASP A 1 85 ? 5.964 -14.536 -15.875 1.00 87.50 85 ASP A CA 1
ATOM 644 C C . ASP A 1 85 ? 5.974 -13.854 -17.256 1.00 87.50 85 ASP A C 1
ATOM 646 O O . ASP A 1 85 ? 6.712 -14.252 -18.158 1.00 87.50 85 ASP A O 1
ATOM 650 N N . ASP A 1 86 ? 5.287 -12.715 -17.369 1.00 89.69 86 ASP A N 1
ATOM 651 C CA . ASP A 1 86 ? 5.229 -11.916 -18.599 1.00 89.69 86 ASP A CA 1
ATOM 652 C C . ASP A 1 86 ? 6.520 -11.116 -18.884 1.00 89.69 86 ASP A C 1
ATOM 654 O O . ASP A 1 86 ? 6.753 -10.669 -20.010 1.00 89.69 86 ASP A O 1
ATOM 658 N N . ASN A 1 87 ? 7.385 -10.915 -17.881 1.00 87.38 87 ASN A N 1
ATOM 659 C CA . ASN A 1 87 ? 8.551 -10.021 -17.945 1.00 87.38 87 ASN A CA 1
ATOM 660 C C . ASN A 1 87 ? 9.886 -10.736 -17.677 1.00 87.38 87 ASN A C 1
ATOM 662 O O . ASN A 1 87 ? 10.773 -10.190 -17.016 1.00 87.38 87 ASN A O 1
ATOM 666 N N . GLN A 1 88 ? 10.074 -11.933 -18.240 1.00 86.56 88 GLN A N 1
ATOM 667 C CA . GLN A 1 88 ? 11.345 -12.679 -18.187 1.00 86.56 88 GLN A CA 1
ATOM 668 C C . GLN A 1 88 ? 11.830 -12.964 -16.751 1.00 86.56 88 GLN A C 1
ATOM 670 O O . GLN A 1 88 ? 13.004 -12.747 -16.440 1.00 86.56 88 GLN A O 1
ATOM 675 N N . ASP A 1 89 ? 10.938 -13.417 -15.866 1.00 80.38 89 ASP A N 1
ATOM 676 C CA . ASP A 1 89 ? 11.203 -13.672 -14.440 1.00 80.38 89 ASP A CA 1
ATOM 677 C C . ASP A 1 89 ? 11.631 -12.414 -13.643 1.00 80.38 89 ASP A C 1
ATOM 679 O O . ASP A 1 89 ? 12.195 -12.525 -12.549 1.00 80.38 89 ASP A O 1
ATOM 683 N N . ARG A 1 90 ? 11.384 -11.199 -14.162 1.00 77.81 90 ARG A N 1
ATOM 684 C CA . ARG A 1 90 ? 11.746 -9.940 -13.489 1.00 77.81 90 ARG A CA 1
ATOM 685 C C . ARG A 1 90 ? 10.540 -9.313 -12.811 1.00 77.81 90 ARG A C 1
ATOM 687 O O . ARG A 1 90 ? 9.535 -9.017 -13.447 1.00 77.81 90 ARG A O 1
ATOM 694 N N . LEU A 1 91 ? 10.678 -9.022 -11.524 1.00 82.94 91 LEU A N 1
ATOM 695 C CA . LEU A 1 91 ? 9.749 -8.167 -10.795 1.00 82.94 91 LEU A CA 1
ATOM 696 C C . LEU A 1 91 ? 9.806 -6.726 -11.321 1.00 82.94 91 LEU A C 1
ATOM 698 O O . LEU A 1 91 ? 10.797 -6.334 -11.951 1.00 82.94 91 LEU A O 1
ATOM 702 N N . PRO A 1 92 ? 8.785 -5.902 -11.024 1.00 84.00 92 PRO A N 1
ATOM 703 C CA . PRO A 1 92 ? 8.861 -4.482 -11.321 1.00 84.00 92 PRO A CA 1
ATOM 704 C C . PRO A 1 92 ? 10.161 -3.887 -10.733 1.00 84.00 92 PRO A C 1
ATOM 706 O O . PRO A 1 92 ? 10.547 -4.242 -9.612 1.00 84.00 92 PRO A O 1
ATOM 709 N N . PRO A 1 93 ? 10.893 -3.028 -11.457 1.00 80.00 93 PRO A N 1
ATOM 710 C CA . PRO A 1 93 ? 12.131 -2.437 -10.958 1.00 80.00 93 PRO A CA 1
ATOM 711 C C . PRO A 1 93 ? 11.859 -1.420 -9.835 1.00 80.00 93 PRO A C 1
ATOM 713 O O . PRO A 1 93 ? 10.999 -0.551 -10.009 1.00 80.00 93 PRO A O 1
ATOM 716 N N . PRO A 1 94 ? 12.579 -1.496 -8.699 1.00 79.25 94 PRO A N 1
ATOM 717 C CA . PRO A 1 94 ? 12.480 -0.509 -7.638 1.00 79.25 94 PRO A CA 1
ATOM 718 C C . PRO A 1 94 ? 13.258 0.767 -8.005 1.00 79.25 94 PRO A C 1
ATOM 720 O O . PRO A 1 94 ? 14.348 0.730 -8.570 1.00 79.25 94 PRO A O 1
ATOM 723 N N . GLU A 1 95 ? 12.730 1.913 -7.607 1.00 79.81 95 GLU A N 1
ATOM 724 C CA . GLU A 1 95 ? 13.363 3.231 -7.687 1.00 79.81 95 GLU A CA 1
ATOM 725 C C . GLU A 1 95 ? 14.295 3.499 -6.495 1.00 79.81 95 GLU A C 1
ATOM 727 O O . GLU A 1 95 ? 15.113 4.423 -6.521 1.00 79.81 95 GLU A O 1
ATOM 732 N N . PHE A 1 96 ? 14.164 2.696 -5.436 1.00 77.88 96 PHE A N 1
ATOM 733 C CA . PHE A 1 96 ? 15.096 2.663 -4.320 1.00 77.88 96 PHE A CA 1
ATOM 734 C C . PHE A 1 96 ? 15.911 1.374 -4.352 1.00 77.88 96 PHE A C 1
ATOM 736 O O . PHE A 1 96 ? 15.413 0.300 -4.017 1.00 77.88 96 PHE A O 1
ATOM 743 N N . ASP A 1 97 ? 17.173 1.520 -4.731 1.00 74.69 97 ASP A N 1
ATOM 744 C CA . ASP A 1 97 ? 18.186 0.474 -4.705 1.00 74.69 97 ASP A CA 1
ATOM 745 C C . ASP A 1 97 ? 19.519 1.165 -4.380 1.00 74.69 97 ASP A C 1
ATOM 747 O O . ASP A 1 97 ? 20.128 1.769 -5.267 1.00 74.69 97 ASP A O 1
ATOM 751 N N . PRO A 1 98 ? 19.943 1.192 -3.106 1.00 69.94 98 PRO A N 1
ATOM 752 C CA . PRO A 1 98 ? 21.147 1.914 -2.710 1.00 69.94 98 PRO A CA 1
ATOM 753 C C . PRO A 1 98 ? 22.432 1.285 -3.264 1.00 69.94 98 PRO A C 1
ATOM 755 O O . PRO A 1 98 ? 23.448 1.977 -3.319 1.00 69.94 98 PRO A O 1
ATOM 758 N N . ASP A 1 99 ? 22.393 0.015 -3.679 1.00 68.62 99 ASP A N 1
ATOM 759 C CA . ASP A 1 99 ? 23.554 -0.707 -4.202 1.00 68.62 99 ASP A CA 1
ATOM 760 C C . ASP A 1 99 ? 23.728 -0.452 -5.705 1.00 68.62 99 ASP A C 1
ATOM 762 O O . ASP A 1 99 ? 24.848 -0.287 -6.189 1.00 68.62 99 ASP A O 1
ATOM 766 N N . ARG A 1 100 ? 22.621 -0.366 -6.452 1.00 70.50 100 ARG A N 1
ATOM 767 C CA . ARG A 1 100 ? 22.628 -0.137 -7.905 1.00 70.50 100 ARG A CA 1
ATOM 768 C C . ARG A 1 100 ? 22.471 1.330 -8.303 1.00 70.50 100 ARG A C 1
ATOM 770 O O . ARG A 1 100 ? 22.987 1.746 -9.340 1.00 70.50 100 ARG A O 1
ATOM 777 N N . ILE A 1 101 ? 21.727 2.111 -7.523 1.00 72.62 101 ILE A N 1
ATOM 778 C CA . ILE A 1 101 ? 21.360 3.499 -7.821 1.00 72.62 101 ILE A CA 1
ATOM 779 C C . ILE A 1 101 ? 21.949 4.400 -6.735 1.00 72.62 101 ILE A C 1
ATOM 781 O O . ILE A 1 101 ? 21.343 4.638 -5.684 1.00 72.62 101 ILE A O 1
ATOM 785 N N . ALA A 1 102 ? 23.135 4.943 -7.018 1.00 74.62 102 ALA A N 1
ATOM 786 C CA . ALA A 1 102 ? 23.804 5.890 -6.135 1.00 74.62 102 ALA A CA 1
ATOM 787 C C . ALA A 1 102 ? 22.905 7.107 -5.851 1.00 74.62 102 ALA A C 1
ATOM 789 O O . ALA A 1 102 ? 22.363 7.730 -6.766 1.00 74.62 102 ALA A O 1
ATOM 790 N N . GLY A 1 103 ? 22.733 7.438 -4.569 1.00 73.94 103 GLY A N 1
ATOM 791 C CA . GLY A 1 103 ? 21.873 8.543 -4.137 1.00 73.94 103 GLY A CA 1
ATOM 792 C C . GLY A 1 103 ? 20.371 8.249 -4.206 1.00 73.94 103 GLY A C 1
ATOM 793 O O . GLY A 1 103 ? 19.570 9.178 -4.104 1.00 73.94 103 GLY A O 1
ATOM 794 N N . SER A 1 104 ? 19.951 6.991 -4.384 1.00 74.06 104 SER A N 1
ATOM 795 C CA . SER A 1 104 ? 18.545 6.639 -4.192 1.00 74.06 104 SER A CA 1
ATOM 796 C C . SER A 1 104 ? 18.155 6.787 -2.717 1.00 74.06 104 SER A C 1
ATOM 798 O O . SER A 1 104 ? 18.838 6.316 -1.809 1.00 74.06 104 SER A O 1
ATOM 800 N N . GLU A 1 105 ? 17.054 7.492 -2.470 1.00 76.50 105 GLU A N 1
ATOM 801 C CA . GLU A 1 105 ? 16.546 7.756 -1.124 1.00 76.50 105 GLU A CA 1
ATOM 802 C C . GLU A 1 105 ? 15.337 6.855 -0.819 1.00 76.50 105 GLU A C 1
ATOM 804 O O . GLU A 1 105 ? 14.540 6.596 -1.727 1.00 76.50 105 GLU A O 1
ATOM 809 N N . PRO A 1 106 ? 15.135 6.405 0.438 1.00 74.31 106 PRO A N 1
ATOM 810 C CA . PRO A 1 106 ? 14.102 5.416 0.775 1.00 74.31 106 PRO A CA 1
ATOM 811 C C . PRO A 1 106 ? 12.680 5.802 0.357 1.00 74.31 106 PRO A C 1
ATOM 813 O O . PRO A 1 106 ? 11.849 4.937 0.084 1.00 74.31 106 PRO A O 1
ATOM 816 N N . TRP A 1 107 ? 12.385 7.104 0.285 1.00 75.75 107 TRP A N 1
ATOM 817 C CA . TRP A 1 107 ? 11.070 7.595 -0.118 1.00 75.75 107 TRP A CA 1
ATOM 818 C C . TRP A 1 107 ? 10.727 7.255 -1.579 1.00 75.75 107 TRP A C 1
ATOM 820 O O . TRP A 1 107 ? 9.550 7.134 -1.913 1.00 75.75 107 TRP A O 1
ATOM 830 N N . ARG A 1 108 ? 11.730 7.026 -2.441 1.00 79.19 108 ARG A N 1
ATOM 831 C CA . ARG A 1 108 ? 11.524 6.671 -3.854 1.00 79.19 108 ARG A CA 1
ATOM 832 C C . ARG A 1 108 ? 10.825 5.324 -4.036 1.00 79.19 108 ARG A C 1
ATOM 834 O O . ARG A 1 108 ? 10.151 5.128 -5.041 1.00 79.19 108 ARG A O 1
ATOM 841 N N . GLY A 1 109 ? 10.919 4.420 -3.060 1.00 80.88 109 GLY A N 1
ATOM 842 C CA . GLY A 1 109 ? 10.209 3.138 -3.092 1.00 80.88 109 GLY A CA 1
ATOM 843 C C . GLY A 1 109 ? 8.683 3.264 -2.989 1.00 80.88 109 GLY A C 1
ATOM 844 O O . GLY A 1 109 ? 7.970 2.349 -3.386 1.00 80.88 109 GLY A O 1
ATOM 845 N N . TYR A 1 110 ? 8.176 4.404 -2.504 1.00 81.94 110 TYR A N 1
ATOM 846 C CA . TYR A 1 110 ? 6.738 4.662 -2.389 1.00 81.94 110 TYR A CA 1
ATOM 847 C C . TYR A 1 110 ? 6.131 5.280 -3.653 1.00 81.94 110 TYR A C 1
ATOM 849 O O . TYR A 1 110 ? 4.917 5.461 -3.707 1.00 81.94 110 TYR A O 1
ATOM 857 N N . LEU A 1 111 ? 6.932 5.618 -4.664 1.00 85.62 111 LEU A N 1
ATOM 858 C CA . LEU A 1 111 ? 6.438 6.192 -5.915 1.00 85.62 111 LEU A CA 1
ATOM 859 C C . LEU A 1 111 ? 5.678 5.141 -6.728 1.00 85.62 111 LEU A C 1
ATOM 861 O O . LEU A 1 111 ? 6.163 4.035 -6.921 1.00 85.62 111 LEU A O 1
ATOM 865 N N . LEU A 1 112 ? 4.519 5.496 -7.262 1.00 88.75 112 LEU A N 1
ATOM 866 C CA . LEU A 1 112 ? 3.850 4.760 -8.339 1.00 88.75 112 LEU A CA 1
ATOM 867 C C . LEU A 1 112 ? 4.000 5.490 -9.668 1.00 88.75 112 LEU A C 1
ATOM 869 O O . LEU A 1 112 ? 4.169 4.855 -10.703 1.00 88.75 112 LEU A O 1
ATOM 873 N N . PHE A 1 113 ? 3.952 6.823 -9.631 1.00 88.38 113 PHE A N 1
ATOM 874 C CA . PHE A 1 113 ? 4.148 7.674 -10.795 1.00 88.38 113 PHE A CA 1
ATOM 875 C C . PHE A 1 113 ? 4.990 8.887 -10.413 1.00 88.38 113 PHE A C 1
ATOM 877 O O . PHE A 1 113 ? 4.647 9.610 -9.472 1.00 88.38 113 PHE A O 1
ATOM 884 N N . GLY A 1 114 ? 6.060 9.127 -11.169 1.00 82.00 114 GLY A N 1
ATOM 885 C CA . GLY A 1 114 ? 6.973 10.249 -10.956 1.00 82.00 114 GLY A CA 1
ATOM 886 C C . GLY A 1 114 ? 7.256 10.993 -12.255 1.00 82.00 114 GLY A C 1
ATOM 887 O O . GLY A 1 114 ? 8.243 10.702 -12.923 1.00 82.00 114 GLY A O 1
ATOM 888 N N . GLU A 1 115 ? 6.409 11.960 -12.615 1.00 80.50 115 GLU A N 1
ATOM 889 C CA . GLU A 1 115 ? 6.675 12.856 -13.749 1.00 80.50 115 GLU A CA 1
ATOM 890 C C . GLU A 1 115 ? 7.514 14.055 -13.284 1.00 80.50 115 GLU A C 1
ATOM 892 O O . GLU A 1 115 ? 7.269 14.639 -12.225 1.00 80.50 115 GLU A O 1
ATOM 897 N N . ARG A 1 116 ? 8.524 14.433 -14.076 1.00 75.94 116 ARG A N 1
ATOM 898 C CA . ARG A 1 116 ? 9.328 15.641 -13.854 1.00 75.94 116 ARG A CA 1
ATOM 899 C C . ARG A 1 116 ? 9.364 16.480 -15.137 1.00 75.94 116 ARG A C 1
ATOM 901 O O . ARG A 1 116 ? 9.841 15.968 -16.148 1.00 75.94 116 ARG A O 1
ATOM 908 N N . PRO A 1 117 ? 8.931 17.755 -15.106 1.00 76.88 117 PRO A N 1
ATOM 909 C CA . PRO A 1 117 ? 8.285 18.453 -13.989 1.00 76.88 117 PRO A CA 1
ATOM 910 C C . PRO A 1 117 ? 6.866 17.918 -13.720 1.00 76.88 117 PRO A C 1
ATOM 912 O O . PRO A 1 117 ? 6.188 17.495 -14.657 1.00 76.88 117 PRO A O 1
ATOM 915 N N . PRO A 1 118 ? 6.392 17.944 -12.466 1.00 71.44 118 PRO A N 1
ATOM 916 C CA . PRO A 1 118 ? 5.070 17.432 -12.148 1.00 71.44 118 PRO A CA 1
ATOM 917 C C . PRO A 1 118 ? 3.950 18.314 -12.699 1.00 71.44 118 PRO A C 1
ATOM 919 O O . PRO A 1 118 ? 3.975 19.537 -12.551 1.00 71.44 118 PRO A O 1
ATOM 922 N N . LYS A 1 119 ? 2.916 17.688 -13.267 1.00 79.00 119 LYS A N 1
ATOM 923 C CA . LYS A 1 119 ? 1.701 18.373 -13.724 1.00 79.00 119 LYS A CA 1
ATOM 924 C C . LYS A 1 119 ? 0.564 18.129 -12.743 1.00 79.00 119 LYS A C 1
ATOM 926 O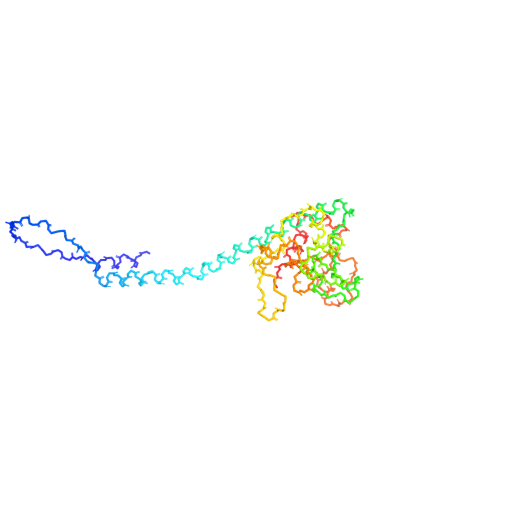 O . LYS A 1 119 ? -0.153 17.136 -12.838 1.00 79.00 119 LYS A O 1
ATOM 931 N N . LEU A 1 120 ? 0.418 19.031 -11.777 1.00 81.88 120 LEU A N 1
ATOM 932 C CA . LEU A 1 120 ? -0.616 18.927 -10.750 1.00 81.88 120 LEU A CA 1
ATOM 933 C C . LEU A 1 120 ? -2.018 18.929 -11.377 1.00 81.88 120 LEU A C 1
ATOM 935 O O . LEU A 1 120 ? -2.287 19.666 -12.325 1.00 81.88 120 LEU A O 1
ATOM 939 N N . GLY A 1 121 ? -2.922 18.121 -10.820 1.00 78.44 121 GLY A N 1
ATOM 940 C CA . GLY A 1 121 ? -4.323 18.086 -11.248 1.00 78.44 121 GLY A CA 1
ATOM 941 C C . GLY A 1 121 ? -4.583 17.322 -12.547 1.00 78.44 121 GLY A C 1
ATOM 942 O O . GLY A 1 121 ? -5.723 17.280 -12.999 1.00 78.44 121 GLY A O 1
ATOM 943 N N . GLN A 1 122 ? -3.554 16.714 -13.142 1.00 81.75 122 GLN A N 1
ATOM 944 C CA . GLN A 1 122 ? -3.696 15.855 -14.314 1.00 81.75 122 GLN A CA 1
ATOM 945 C C . GLN A 1 122 ? -3.639 14.376 -13.916 1.00 81.75 122 GLN A C 1
ATOM 947 O O . GLN A 1 122 ? -2.910 14.024 -12.976 1.00 81.75 122 GLN A O 1
ATOM 952 N N . PRO A 1 123 ? -4.397 13.504 -14.611 1.00 83.44 123 PRO A N 1
ATOM 953 C CA . PRO A 1 123 ? -4.279 12.066 -14.414 1.00 83.44 123 PRO A CA 1
ATOM 954 C C . PRO A 1 123 ? -2.834 11.633 -14.664 1.00 83.44 123 PRO A C 1
ATOM 956 O O . PRO A 1 123 ? -2.149 12.180 -15.533 1.00 83.44 123 PRO A O 1
ATOM 959 N N . ALA A 1 124 ? -2.365 10.664 -13.884 1.00 86.00 124 ALA A N 1
ATOM 960 C CA . ALA A 1 124 ? -0.993 10.207 -13.974 1.00 86.00 124 ALA A CA 1
ATOM 961 C C . ALA A 1 124 ? -0.728 9.581 -15.344 1.00 86.00 124 ALA A C 1
ATOM 963 O O . ALA A 1 124 ? -1.502 8.752 -15.826 1.00 86.00 124 ALA A O 1
ATOM 964 N N . ASN A 1 125 ? 0.370 9.980 -15.982 1.00 86.94 125 ASN A N 1
ATOM 965 C CA . ASN A 1 125 ? 0.704 9.468 -17.300 1.00 86.94 125 ASN A CA 1
ATOM 966 C C . ASN A 1 125 ? 1.275 8.043 -17.168 1.00 86.94 125 ASN A C 1
ATOM 968 O O . ASN A 1 125 ? 2.288 7.865 -16.481 1.00 86.94 125 ASN A O 1
ATOM 972 N N . PRO A 1 126 ? 0.702 7.040 -17.862 1.00 87.62 126 PRO A N 1
ATOM 973 C CA . PRO A 1 126 ? 1.165 5.653 -17.806 1.00 87.62 126 PRO A CA 1
ATOM 974 C C . PRO A 1 126 ? 2.653 5.477 -18.129 1.00 87.62 126 PRO A C 1
ATOM 976 O O . PRO A 1 126 ? 3.292 4.566 -17.615 1.00 87.62 126 PRO A O 1
ATOM 979 N N . LYS A 1 127 ? 3.226 6.366 -18.953 1.00 87.88 127 LYS A N 1
ATOM 980 C CA . LYS A 1 127 ? 4.643 6.316 -19.349 1.00 87.88 127 LYS A CA 1
ATOM 981 C C . LYS A 1 127 ? 5.617 6.586 -18.200 1.00 87.88 127 LYS A C 1
ATOM 983 O O . LYS A 1 127 ? 6.774 6.200 -18.305 1.00 87.88 127 LYS A O 1
ATOM 988 N N . PHE A 1 128 ? 5.167 7.252 -17.138 1.00 87.88 128 PHE A N 1
ATOM 989 C CA . PHE A 1 128 ? 5.985 7.580 -15.965 1.00 87.88 128 PHE A CA 1
ATOM 990 C C . PHE A 1 128 ? 5.649 6.697 -14.758 1.00 87.88 128 PHE A C 1
ATOM 992 O O . PHE A 1 128 ? 5.899 7.090 -13.615 1.00 87.88 128 PHE A O 1
ATOM 999 N N . ALA A 1 129 ? 5.050 5.529 -15.002 1.00 89.81 129 ALA A N 1
ATOM 1000 C CA . ALA A 1 129 ? 4.847 4.524 -13.974 1.00 89.81 129 ALA A CA 1
ATOM 1001 C C . ALA A 1 129 ? 6.183 3.902 -13.550 1.00 89.81 129 ALA A C 1
ATOM 1003 O O . ALA A 1 129 ? 7.012 3.541 -14.382 1.00 89.81 129 ALA A O 1
ATOM 1004 N N . VAL A 1 130 ? 6.365 3.760 -12.242 1.00 88.00 130 VAL A N 1
ATOM 1005 C CA . VAL A 1 130 ? 7.561 3.200 -11.601 1.00 88.00 130 VAL A CA 1
ATOM 1006 C C . VAL A 1 130 ? 7.148 2.253 -10.475 1.00 88.00 130 VAL A C 1
ATOM 1008 O O . VAL A 1 130 ? 6.000 2.294 -10.024 1.00 88.00 130 VAL A O 1
ATOM 1011 N N . ASN A 1 131 ? 8.065 1.408 -9.992 1.00 88.88 131 ASN A N 1
ATOM 1012 C CA . ASN A 1 131 ? 7.799 0.444 -8.916 1.00 88.88 131 ASN A CA 1
ATOM 1013 C C . ASN A 1 131 ? 6.518 -0.382 -9.185 1.00 88.88 131 ASN A C 1
ATOM 1015 O O . ASN A 1 131 ? 6.308 -0.923 -10.270 1.00 88.88 131 ASN A O 1
ATOM 1019 N N . LEU A 1 132 ? 5.606 -0.419 -8.205 1.00 89.31 132 LEU A N 1
ATOM 1020 C CA . LEU A 1 132 ? 4.305 -1.083 -8.278 1.00 89.31 132 LEU A CA 1
ATOM 1021 C C . LEU A 1 132 ? 3.308 -0.386 -9.225 1.00 89.31 132 LEU A C 1
ATOM 1023 O O . LEU A 1 132 ? 2.280 -0.975 -9.550 1.00 89.31 132 LEU A O 1
ATOM 1027 N N . GLY A 1 133 ? 3.593 0.831 -9.702 1.00 89.75 133 GLY A N 1
ATOM 1028 C CA . GLY A 1 133 ? 2.761 1.528 -10.688 1.00 89.75 133 GLY A CA 1
ATOM 1029 C C . GLY A 1 133 ? 2.704 0.785 -12.022 1.00 89.75 133 GLY A C 1
ATOM 1030 O O . GLY A 1 133 ? 1.691 0.834 -12.718 1.00 89.75 133 GLY A O 1
ATOM 1031 N N . LEU A 1 134 ? 3.746 0.010 -12.336 1.00 90.31 134 LEU A N 1
ATOM 1032 C CA . LEU A 1 134 ? 3.785 -0.864 -13.508 1.00 90.31 134 LEU A CA 1
ATOM 1033 C C . LEU A 1 134 ? 2.733 -1.977 -13.446 1.00 90.31 134 LEU A C 1
ATOM 1035 O O . LEU A 1 134 ? 2.193 -2.353 -14.481 1.00 90.31 134 LEU A O 1
ATOM 1039 N N . LEU A 1 135 ? 2.374 -2.452 -12.247 1.00 91.75 135 LEU A N 1
ATOM 1040 C CA . LEU A 1 135 ? 1.302 -3.440 -12.083 1.00 91.75 135 LEU A CA 1
ATOM 1041 C C . LEU A 1 135 ? -0.067 -2.850 -12.431 1.00 91.75 135 LEU A C 1
ATOM 1043 O O . LEU A 1 135 ? -0.934 -3.560 -12.939 1.00 91.75 135 LEU A O 1
ATOM 1047 N N . TYR A 1 136 ? -0.255 -1.555 -12.167 1.00 91.19 136 TYR A N 1
ATOM 1048 C CA . TYR A 1 136 ? -1.474 -0.847 -12.539 1.00 91.19 136 TYR A CA 1
ATOM 1049 C C . TYR A 1 136 ? -1.536 -0.596 -14.048 1.00 91.19 136 TYR A C 1
ATOM 1051 O O . TYR A 1 136 ? -2.519 -0.947 -14.692 1.00 91.19 136 TYR A O 1
ATOM 1059 N N . VAL A 1 137 ? -0.463 -0.050 -14.632 1.00 91.12 137 VAL A N 1
ATOM 1060 C CA . VAL A 1 137 ? -0.401 0.229 -16.079 1.00 91.12 137 VAL A CA 1
ATOM 1061 C C . VAL A 1 137 ? -0.458 -1.049 -16.916 1.00 91.12 137 VAL A C 1
ATOM 1063 O O . VAL A 1 137 ? -1.060 -1.057 -17.985 1.00 91.12 137 VAL A O 1
ATOM 1066 N N . GLY A 1 138 ? 0.125 -2.139 -16.419 1.00 90.06 138 GLY A N 1
ATOM 1067 C CA . GLY A 1 138 ? 0.077 -3.455 -17.049 1.00 90.06 138 GLY A CA 1
ATOM 1068 C C . GLY A 1 138 ? -1.245 -4.207 -16.865 1.00 90.06 138 GLY A C 1
ATOM 1069 O O . GLY A 1 138 ? -1.322 -5.366 -17.247 1.00 90.06 138 GLY A O 1
ATOM 1070 N N . ASN A 1 139 ? -2.280 -3.589 -16.283 1.00 91.94 139 ASN A N 1
ATOM 1071 C CA . ASN A 1 139 ? -3.592 -4.195 -16.017 1.00 91.94 139 ASN A CA 1
ATOM 1072 C C . ASN A 1 139 ? -3.586 -5.438 -15.100 1.00 91.94 139 ASN A C 1
ATOM 1074 O O . ASN A 1 139 ? -4.609 -6.117 -15.002 1.00 91.94 139 ASN A O 1
ATOM 1078 N N . TYR A 1 140 ? -2.498 -5.702 -14.370 1.00 91.94 140 TYR A N 1
ATOM 1079 C CA . TYR A 1 140 ? -2.432 -6.779 -13.373 1.00 91.94 140 TYR A CA 1
ATOM 1080 C C . TYR A 1 140 ? -3.236 -6.434 -12.111 1.00 91.94 140 TYR A C 1
ATOM 1082 O O . TYR A 1 140 ? -3.823 -7.306 -11.473 1.00 91.94 140 TYR A O 1
ATOM 1090 N N . LEU A 1 141 ? -3.278 -5.146 -11.747 1.00 91.50 141 LEU A N 1
ATOM 1091 C CA . LEU A 1 141 ? -4.056 -4.615 -10.628 1.00 91.50 141 LEU A CA 1
ATOM 1092 C C . LEU A 1 141 ? -4.868 -3.412 -11.086 1.00 91.50 141 LEU A C 1
ATOM 1094 O O . LEU A 1 141 ? -4.304 -2.376 -11.402 1.00 91.50 141 LEU A O 1
ATOM 1098 N N . GLN A 1 142 ? -6.192 -3.515 -11.065 1.00 85.06 142 GLN A N 1
ATOM 1099 C CA . GLN A 1 142 ? -7.065 -2.430 -11.534 1.00 85.06 142 GLN A CA 1
ATOM 1100 C C . GLN A 1 142 ? -7.632 -1.582 -10.389 1.00 85.06 142 GLN A C 1
ATOM 1102 O O . GLN A 1 142 ? -8.031 -0.436 -10.594 1.00 85.06 142 GLN A O 1
ATOM 1107 N N . ALA A 1 143 ? -7.674 -2.127 -9.169 1.00 87.88 143 ALA A N 1
ATOM 1108 C CA . ALA A 1 143 ? -8.302 -1.450 -8.044 1.00 87.88 143 ALA A CA 1
ATOM 1109 C C . ALA A 1 143 ? -7.319 -0.490 -7.336 1.00 87.88 143 ALA A C 1
ATOM 1111 O O . ALA A 1 143 ? -6.313 -0.942 -6.781 1.00 87.88 143 ALA A O 1
ATOM 1112 N N . PRO A 1 144 ? -7.630 0.819 -7.255 1.00 83.00 144 PRO A N 1
ATOM 1113 C CA . PRO A 1 144 ? -6.736 1.832 -6.683 1.00 83.00 144 PRO A CA 1
ATOM 1114 C C . PRO A 1 144 ? -6.477 1.624 -5.185 1.00 83.00 144 PRO A C 1
ATOM 1116 O O . PRO A 1 144 ? -5.384 1.873 -4.681 1.00 83.00 144 PRO A O 1
ATOM 1119 N N . LEU A 1 145 ? -7.481 1.118 -4.461 1.00 87.62 145 LEU A N 1
ATOM 1120 C CA . LEU A 1 145 ? -7.423 0.906 -3.013 1.00 87.62 145 LEU A CA 1
ATOM 1121 C C . LEU A 1 145 ? -6.445 -0.200 -2.590 1.00 87.62 145 LEU A C 1
ATOM 1123 O O . LEU A 1 145 ? -6.091 -0.266 -1.414 1.00 87.62 145 LEU A O 1
ATOM 1127 N N . ILE A 1 146 ? -5.987 -1.049 -3.516 1.00 90.31 146 ILE A N 1
ATOM 1128 C CA . ILE A 1 146 ? -4.998 -2.094 -3.217 1.00 90.31 146 ILE A CA 1
ATOM 1129 C C . ILE A 1 146 ? -3.647 -1.471 -2.838 1.00 90.31 146 ILE A C 1
ATOM 1131 O O . ILE A 1 146 ? -2.952 -2.000 -1.975 1.00 90.31 146 ILE A O 1
ATOM 1135 N N . PHE A 1 147 ? -3.311 -0.301 -3.388 1.00 88.19 147 PHE A N 1
ATOM 1136 C CA . PHE A 1 147 ? -2.068 0.418 -3.084 1.00 88.19 147 PHE A CA 1
ATOM 1137 C C . PHE A 1 147 ? -2.116 1.202 -1.759 1.00 88.19 147 PHE A C 1
ATOM 1139 O O . PHE A 1 147 ? -1.150 1.872 -1.389 1.00 88.19 147 PHE A O 1
ATOM 1146 N N . TYR A 1 148 ? -3.229 1.117 -1.024 1.00 88.44 148 TYR A N 1
ATOM 1147 C CA . TYR A 1 148 ? -3.440 1.811 0.240 1.00 88.44 148 TYR A CA 1
ATOM 1148 C C . TYR A 1 148 ? -3.632 0.840 1.416 1.00 88.44 148 TYR A C 1
ATOM 1150 O O . TYR A 1 148 ? -4.488 -0.044 1.390 1.00 88.44 148 TYR A O 1
ATOM 1158 N N . CYS A 1 149 ? -2.879 1.048 2.498 1.00 88.81 149 CYS A N 1
ATOM 1159 C CA . CYS A 1 149 ? -3.022 0.325 3.756 1.00 88.81 149 CYS A CA 1
ATOM 1160 C C . CYS A 1 149 ? -3.787 1.169 4.792 1.00 88.81 149 CYS A C 1
ATOM 1162 O O . CYS A 1 149 ? -3.226 2.120 5.349 1.00 88.81 149 CYS A O 1
ATOM 1164 N N . PRO A 1 150 ? -5.026 0.794 5.167 1.00 89.25 150 PRO A N 1
ATOM 1165 C CA . PRO A 1 150 ? -5.798 1.516 6.185 1.00 89.25 150 PRO A CA 1
ATOM 1166 C C . PRO A 1 150 ? -5.240 1.416 7.617 1.00 89.25 150 PRO A C 1
ATOM 1168 O O . PRO A 1 150 ? -5.699 2.144 8.504 1.00 89.25 150 PRO A O 1
ATOM 1171 N N . SER A 1 151 ? -4.295 0.502 7.870 1.00 87.38 151 SER A N 1
ATOM 1172 C CA . SER A 1 151 ? -3.613 0.351 9.165 1.00 87.38 151 SER A CA 1
ATOM 1173 C C . SER A 1 151 ? -2.382 1.251 9.305 1.00 87.38 151 SER A C 1
ATOM 1175 O O . SER A 1 151 ? -1.814 1.315 10.396 1.00 87.38 151 SER A O 1
ATOM 1177 N N . LEU A 1 152 ? -1.951 1.931 8.235 1.00 83.50 152 LEU A N 1
ATOM 1178 C CA . LEU A 1 152 ? -0.771 2.787 8.275 1.00 83.50 152 LEU A CA 1
ATOM 1179 C C . LEU A 1 152 ? -1.032 4.007 9.172 1.00 83.50 152 LEU A C 1
ATOM 1181 O O . LEU A 1 152 ? -2.002 4.743 8.983 1.00 83.50 152 LEU A O 1
ATOM 1185 N N . LYS A 1 153 ? -0.158 4.217 10.161 1.00 78.44 153 LYS A N 1
ATOM 1186 C CA . LYS A 1 153 ? -0.228 5.353 11.087 1.00 78.44 153 LYS A CA 1
ATOM 1187 C C . LYS A 1 153 ? 0.805 6.398 10.694 1.00 78.44 153 LYS A C 1
ATOM 1189 O O . LYS A 1 153 ? 2.001 6.191 10.874 1.00 78.44 153 LYS A O 1
ATOM 1194 N N . HIS A 1 154 ? 0.325 7.532 10.201 1.00 70.56 154 HIS A N 1
ATOM 1195 C CA . HIS A 1 154 ? 1.170 8.675 9.868 1.00 70.56 154 HIS A CA 1
ATOM 1196 C C . HIS A 1 154 ? 1.545 9.470 11.118 1.00 70.56 154 HIS A C 1
ATOM 1198 O O . HIS A 1 154 ? 0.722 9.662 12.018 1.00 70.56 154 HIS A O 1
ATOM 1204 N N . LYS A 1 155 ? 2.779 9.980 11.171 1.00 75.06 155 LYS A N 1
ATOM 1205 C CA . LYS A 1 155 ? 3.134 11.039 12.125 1.00 75.06 155 LYS A CA 1
ATOM 1206 C C . LYS A 1 155 ? 2.476 12.347 11.676 1.00 75.06 155 LYS A C 1
ATOM 1208 O O . LYS A 1 155 ? 2.497 12.672 10.496 1.00 75.06 155 LYS A O 1
ATOM 1213 N N . LYS A 1 156 ? 1.941 13.117 12.629 1.00 70.38 156 LYS A N 1
ATOM 1214 C CA . LYS A 1 156 ? 1.173 14.353 12.367 1.00 70.38 156 LYS A CA 1
ATOM 1215 C C . LYS A 1 156 ? 1.937 15.436 11.586 1.00 70.38 156 LYS A C 1
ATOM 1217 O O . LYS A 1 156 ? 1.296 16.262 10.955 1.00 70.38 156 LYS A O 1
ATOM 1222 N N . ASN A 1 157 ? 3.271 15.414 11.613 1.00 69.94 157 ASN A N 1
ATOM 1223 C CA . ASN A 1 157 ? 4.124 16.429 10.982 1.00 69.94 157 ASN A CA 1
ATOM 1224 C C . ASN A 1 157 ? 4.750 15.949 9.660 1.00 69.94 157 ASN A C 1
ATOM 1226 O O . ASN A 1 157 ? 5.755 16.503 9.222 1.00 69.94 157 ASN A O 1
ATOM 1230 N N . LEU A 1 158 ? 4.222 14.883 9.053 1.00 66.75 158 LEU A N 1
ATOM 1231 C CA . LEU A 1 158 ? 4.649 14.470 7.719 1.00 66.75 158 LEU A CA 1
ATOM 1232 C C . LEU A 1 158 ? 3.959 15.349 6.675 1.00 66.75 158 LEU A C 1
ATOM 1234 O O . LEU A 1 158 ? 2.738 15.474 6.681 1.00 66.75 158 LEU A O 1
ATOM 1238 N N . LEU A 1 159 ? 4.757 15.927 5.775 1.00 59.59 159 LEU A N 1
ATOM 1239 C CA . LEU A 1 159 ? 4.277 16.702 4.624 1.00 59.59 159 LEU A CA 1
ATOM 1240 C C . LEU A 1 159 ? 3.402 15.851 3.691 1.00 59.59 159 LEU A C 1
ATOM 1242 O O . LEU A 1 159 ? 2.420 16.340 3.144 1.00 59.59 159 LEU A O 1
ATOM 1246 N N . ILE A 1 160 ? 3.727 14.561 3.573 1.00 62.38 160 ILE A N 1
ATOM 1247 C CA . ILE A 1 160 ? 3.053 13.614 2.687 1.00 62.38 160 ILE A CA 1
ATOM 1248 C C . ILE A 1 160 ? 2.261 12.632 3.550 1.00 62.38 160 ILE A C 1
ATOM 1250 O O . ILE A 1 160 ? 2.838 11.811 4.266 1.00 62.38 160 ILE A O 1
ATOM 1254 N N . VAL A 1 161 ? 0.931 12.711 3.484 1.00 65.56 161 VAL A N 1
ATOM 1255 C CA . VAL A 1 161 ? 0.033 11.798 4.202 1.00 65.56 161 VAL A CA 1
ATOM 1256 C C . VAL A 1 161 ? -0.743 10.972 3.184 1.00 65.56 161 VAL A C 1
ATOM 1258 O O . VAL A 1 161 ? -1.582 11.489 2.447 1.00 65.56 161 VAL A O 1
ATOM 1261 N N . PHE A 1 162 ? -0.488 9.664 3.161 1.00 71.69 162 PHE A N 1
ATOM 1262 C CA . PHE A 1 162 ? -1.271 8.714 2.371 1.00 71.69 162 PHE A CA 1
ATOM 1263 C C . PHE A 1 162 ? -2.622 8.513 3.059 1.00 71.69 162 PHE A C 1
ATOM 1265 O O . PHE A 1 162 ? -2.781 7.619 3.888 1.00 71.69 162 PHE A O 1
ATOM 1272 N N . GLU A 1 163 ? -3.573 9.407 2.809 1.00 69.94 163 GLU A N 1
ATOM 1273 C CA . GLU A 1 163 ? -4.930 9.304 3.339 1.00 69.94 163 GLU A CA 1
ATOM 1274 C C . GLU A 1 163 ? -5.858 8.627 2.336 1.00 69.94 163 GLU A C 1
ATOM 1276 O O . GLU A 1 163 ? -5.824 8.916 1.140 1.00 69.94 163 GLU A O 1
ATOM 1281 N N . LYS A 1 164 ? -6.774 7.802 2.851 1.00 76.38 164 LYS A N 1
ATOM 1282 C CA . LYS A 1 164 ? -7.823 7.132 2.069 1.00 76.38 164 LYS A CA 1
ATOM 1283 C C . LYS A 1 164 ? -8.592 8.088 1.149 1.00 76.38 164 LYS A C 1
ATOM 1285 O O . LYS A 1 164 ? -8.947 7.714 0.038 1.00 76.38 164 LYS A O 1
ATOM 1290 N N . LYS A 1 165 ? -8.796 9.342 1.581 1.00 72.75 165 LYS A N 1
ATOM 1291 C CA . LYS A 1 165 ? -9.518 10.360 0.804 1.00 72.75 165 LYS A CA 1
ATOM 1292 C C . LYS A 1 165 ? -8.914 10.589 -0.584 1.00 72.75 165 LYS A C 1
ATOM 1294 O O . LYS A 1 165 ? -9.660 10.874 -1.504 1.00 72.75 165 LYS A O 1
ATOM 1299 N N . TYR A 1 166 ? -7.601 10.437 -0.759 1.00 69.88 166 TYR A N 1
ATOM 1300 C CA . TYR A 1 166 ? -6.955 10.628 -2.063 1.00 69.88 166 TYR A CA 1
ATOM 1301 C C . TYR A 1 166 ? -7.181 9.457 -3.026 1.00 69.88 166 TYR A C 1
ATOM 1303 O O . TYR A 1 166 ? -6.984 9.615 -4.222 1.00 69.88 166 TYR A O 1
ATOM 1311 N N . PHE A 1 167 ? -7.620 8.305 -2.518 1.00 71.50 167 PHE A N 1
ATOM 1312 C CA . PHE A 1 167 ? -7.976 7.137 -3.323 1.00 71.50 167 PHE A CA 1
ATOM 1313 C C . PHE A 1 167 ? -9.478 7.083 -3.648 1.00 71.50 167 PHE A C 1
ATOM 1315 O O . PHE A 1 167 ? -9.876 6.372 -4.563 1.00 71.50 167 PHE A O 1
ATOM 1322 N N . GLU A 1 168 ? -10.313 7.822 -2.907 1.00 72.38 168 GLU A N 1
ATOM 1323 C CA . GLU A 1 168 ? -11.784 7.793 -3.024 1.00 72.38 168 GLU A CA 1
ATOM 1324 C C . GLU A 1 168 ? -12.397 9.140 -3.446 1.00 72.38 168 GLU A C 1
ATOM 1326 O O . GLU A 1 168 ? -13.608 9.246 -3.633 1.00 72.38 168 GLU A O 1
ATOM 1331 N N . SER A 1 169 ? -11.594 10.199 -3.561 1.00 69.62 169 SER A N 1
ATOM 1332 C CA . SER A 1 169 ? -12.093 11.540 -3.865 1.00 69.62 169 SER A CA 1
ATOM 1333 C C . SER A 1 169 ? -12.519 11.657 -5.324 1.00 69.62 169 SER A C 1
ATOM 1335 O O . SER A 1 169 ? -11.702 11.542 -6.231 1.00 69.62 169 SER A O 1
ATOM 1337 N N . ALA A 1 170 ? -13.775 12.045 -5.553 1.00 69.06 170 ALA A N 1
ATOM 1338 C CA . ALA A 1 170 ? -14.250 12.431 -6.882 1.00 69.06 170 ALA A CA 1
ATOM 1339 C C . ALA A 1 170 ? -13.530 13.677 -7.444 1.00 69.06 170 ALA A C 1
ATOM 1341 O O . ALA A 1 170 ? -13.498 13.876 -8.652 1.00 69.06 170 ALA A O 1
ATOM 1342 N N . LYS A 1 171 ? -12.941 14.520 -6.577 1.00 70.44 171 LYS A N 1
ATOM 1343 C CA . LYS A 1 171 ? -12.172 15.712 -6.985 1.00 70.44 171 LYS A CA 1
ATOM 1344 C C . LYS A 1 171 ? -10.729 15.389 -7.387 1.00 70.44 171 LYS A C 1
ATOM 1346 O O . LYS A 1 171 ? -10.098 16.192 -8.059 1.00 70.44 171 LYS A O 1
ATOM 1351 N N . VAL A 1 172 ? -10.197 14.263 -6.911 1.00 72.25 172 VAL A N 1
ATOM 1352 C CA . VAL A 1 172 ? -8.819 13.805 -7.141 1.00 72.25 172 VAL A CA 1
ATOM 1353 C C . VAL A 1 172 ? -8.905 12.316 -7.482 1.00 72.25 172 VAL A C 1
ATOM 1355 O O . VAL A 1 172 ? -8.616 11.487 -6.619 1.00 72.25 172 VAL A O 1
ATOM 1358 N N . PRO A 1 173 ? -9.395 11.961 -8.686 1.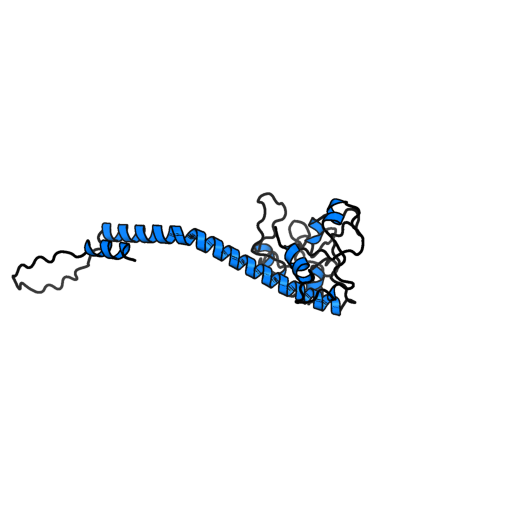00 75.56 173 PRO A N 1
ATOM 1359 C CA . PRO A 1 173 ? -9.536 10.566 -9.074 1.00 75.56 173 PRO A CA 1
ATOM 1360 C C . PRO A 1 173 ? -8.154 9.921 -9.155 1.00 75.56 173 PRO A C 1
ATOM 1362 O O . PRO A 1 173 ? -7.259 10.429 -9.821 1.00 75.56 173 PRO A O 1
ATOM 1365 N N . TRP A 1 174 ? -7.953 8.804 -8.470 1.00 80.56 174 TRP A N 1
ATOM 1366 C CA . TRP A 1 174 ? -6.691 8.079 -8.555 1.00 80.56 174 TRP A CA 1
ATOM 1367 C C . TRP A 1 174 ? -6.593 7.333 -9.906 1.00 80.56 174 TRP A C 1
ATOM 1369 O O . TRP A 1 174 ? -7.591 6.737 -10.314 1.00 80.56 174 TRP A O 1
ATOM 1379 N N . PRO A 1 175 ? -5.426 7.296 -10.585 1.00 83.12 175 PRO A N 1
ATOM 1380 C CA . PRO A 1 175 ? -4.171 7.954 -10.230 1.00 83.12 175 PRO A CA 1
ATOM 1381 C C . PRO A 1 175 ? -4.111 9.382 -10.804 1.00 83.12 175 PRO A C 1
ATOM 1383 O O . PRO A 1 175 ? -4.202 9.585 -12.012 1.00 83.12 175 PRO A O 1
ATOM 1386 N N . MET A 1 176 ? -3.906 10.383 -9.946 1.00 79.19 176 MET A N 1
ATOM 1387 C CA . MET A 1 176 ? -3.757 11.789 -10.341 1.00 79.19 176 MET A CA 1
ATOM 1388 C C . MET A 1 176 ? -2.647 12.435 -9.525 1.00 79.19 176 MET A C 1
ATOM 1390 O O . MET A 1 176 ? -2.542 12.194 -8.320 1.00 79.19 176 MET A O 1
ATOM 1394 N N . TYR A 1 177 ? -1.829 13.266 -10.171 1.00 74.38 177 TYR A N 1
ATOM 1395 C CA . TYR A 1 177 ? -0.758 13.990 -9.495 1.00 74.38 177 TYR A CA 1
ATOM 1396 C C . TYR A 1 177 ? -1.352 15.003 -8.508 1.00 74.38 177 TYR A C 1
ATOM 1398 O O . TYR A 1 177 ? -1.986 15.990 -8.897 1.00 74.38 177 TYR A O 1
ATOM 1406 N N . ALA A 1 178 ? -1.167 14.723 -7.217 1.00 70.25 178 ALA A N 1
ATOM 1407 C CA . ALA A 1 178 ? -1.627 15.565 -6.118 1.00 70.25 178 ALA A CA 1
ATOM 1408 C C . ALA A 1 178 ? -0.633 16.715 -5.844 1.00 70.25 178 ALA A C 1
ATOM 1410 O O . ALA A 1 178 ? 0.169 17.069 -6.704 1.00 70.25 178 ALA A O 1
ATOM 1411 N N . ILE A 1 179 ? -0.697 17.301 -4.644 1.00 64.38 179 ILE A N 1
ATOM 1412 C CA . ILE A 1 179 ? 0.041 18.507 -4.215 1.00 64.38 179 ILE A CA 1
ATOM 1413 C C . ILE A 1 179 ? 1.553 18.419 -4.501 1.00 64.38 179 ILE A C 1
ATOM 1415 O O . ILE A 1 179 ? 2.159 19.415 -4.880 1.00 64.38 179 ILE A O 1
ATOM 1419 N N . ASP A 1 180 ? 2.138 17.224 -4.407 1.00 64.44 180 ASP A N 1
ATOM 1420 C CA . ASP A 1 180 ? 3.583 17.010 -4.568 1.00 64.44 180 ASP A CA 1
ATOM 1421 C C . ASP A 1 180 ? 3.981 16.573 -5.984 1.00 64.44 180 ASP A C 1
ATOM 1423 O O . ASP A 1 180 ? 5.149 16.280 -6.252 1.00 64.44 180 ASP A O 1
ATOM 1427 N N . GLY A 1 181 ? 3.013 16.481 -6.903 1.00 70.88 181 GLY A N 1
ATOM 1428 C CA . GLY A 1 181 ? 3.303 16.116 -8.281 1.00 70.88 181 GLY A CA 1
ATOM 1429 C C . GLY A 1 181 ? 3.629 14.642 -8.515 1.00 70.88 181 GLY A C 1
ATOM 1430 O O . GLY A 1 181 ? 4.129 14.269 -9.572 1.00 70.88 181 GLY A O 1
ATOM 1431 N N . GLN A 1 182 ? 3.375 13.805 -7.514 1.00 78.19 182 GLN A N 1
ATOM 1432 C CA . GLN A 1 182 ? 3.675 12.380 -7.508 1.00 78.19 182 GLN A CA 1
ATOM 1433 C C . GLN A 1 182 ? 2.423 11.608 -7.101 1.00 78.19 182 GLN A C 1
ATOM 1435 O O . GLN A 1 182 ? 1.553 12.128 -6.396 1.00 78.19 182 GLN A O 1
ATOM 1440 N N . VAL A 1 183 ? 2.339 10.358 -7.540 1.00 83.75 183 VAL A N 1
ATOM 1441 C CA . VAL A 1 183 ? 1.347 9.406 -7.036 1.00 83.75 183 VAL A CA 1
ATOM 1442 C C . VAL A 1 183 ? 2.099 8.364 -6.245 1.00 83.75 183 VAL A C 1
ATOM 1444 O O . VAL A 1 183 ? 3.012 7.739 -6.776 1.00 83.75 183 VAL A O 1
ATOM 1447 N N . ASN A 1 184 ? 1.701 8.177 -4.992 1.00 84.12 184 ASN A N 1
ATOM 1448 C CA . ASN A 1 184 ? 2.417 7.339 -4.047 1.00 84.12 184 ASN A CA 1
ATOM 1449 C C . ASN A 1 184 ? 1.543 6.188 -3.530 1.00 84.12 184 ASN A C 1
ATOM 1451 O O . ASN A 1 184 ? 0.313 6.271 -3.511 1.00 84.12 184 ASN A O 1
ATOM 1455 N N . THR A 1 185 ? 2.201 5.126 -3.080 1.00 84.88 185 THR A N 1
ATOM 1456 C CA . THR A 1 185 ? 1.630 3.946 -2.420 1.00 84.88 185 THR A CA 1
ATOM 1457 C C . THR A 1 185 ? 2.039 3.915 -0.950 1.00 84.88 185 THR A C 1
ATOM 1459 O O . THR A 1 185 ? 3.019 4.536 -0.547 1.00 84.88 185 THR A O 1
ATOM 1462 N N . THR A 1 186 ? 1.298 3.181 -0.122 1.00 84.06 186 THR A N 1
ATOM 1463 C CA . THR A 1 186 ? 1.701 2.898 1.268 1.00 84.06 186 THR A CA 1
ATOM 1464 C C . THR A 1 186 ? 2.635 1.701 1.401 1.00 84.06 186 THR A C 1
ATOM 1466 O O . THR A 1 186 ? 3.106 1.413 2.499 1.00 84.06 186 THR A O 1
ATOM 1469 N N . TYR A 1 187 ? 2.829 0.961 0.315 1.00 84.88 187 TYR A N 1
ATOM 1470 C CA . TYR A 1 187 ? 3.585 -0.280 0.293 1.00 84.88 187 TYR A CA 1
ATOM 1471 C C . TYR A 1 187 ? 4.861 -0.111 -0.507 1.00 84.88 187 TYR A C 1
ATOM 1473 O O . TYR A 1 187 ? 4.825 0.413 -1.615 1.00 84.88 187 TYR A O 1
ATOM 1481 N N . THR A 1 188 ? 5.952 -0.645 0.026 1.00 78.25 188 THR A N 1
ATOM 1482 C CA . THR A 1 188 ? 7.238 -0.704 -0.663 1.00 78.25 188 THR A CA 1
ATOM 1483 C C . THR A 1 188 ? 7.690 -2.151 -0.709 1.00 78.25 188 THR A C 1
ATOM 1485 O O . THR A 1 188 ? 7.454 -2.911 0.231 1.00 78.25 188 THR A O 1
ATOM 1488 N N . TYR A 1 189 ? 8.338 -2.533 -1.801 1.00 73.88 189 TYR A N 1
ATOM 1489 C CA . TYR A 1 189 ? 9.029 -3.807 -1.924 1.00 73.88 189 TYR A CA 1
ATOM 1490 C C . TYR A 1 189 ? 10.487 -3.523 -2.275 1.00 73.88 189 TYR A C 1
ATOM 1492 O O . TYR A 1 189 ? 10.790 -2.557 -2.975 1.00 73.88 189 TYR A O 1
ATOM 1500 N N . PHE A 1 190 ? 11.381 -4.367 -1.775 1.00 69.56 190 PHE A N 1
ATOM 1501 C CA . PHE A 1 190 ? 12.802 -4.294 -2.080 1.00 69.56 190 PHE A CA 1
ATOM 1502 C C . PHE A 1 190 ? 13.209 -5.656 -2.642 1.00 69.56 190 PHE A C 1
ATOM 1504 O O . PHE A 1 190 ? 13.207 -6.639 -1.891 1.00 69.56 190 PHE A O 1
ATOM 1511 N N . PRO A 1 191 ? 13.473 -5.770 -3.954 1.00 60.50 191 PRO A N 1
ATOM 1512 C CA . PRO A 1 191 ? 14.014 -7.002 -4.493 1.00 60.50 191 PRO A CA 1
ATOM 1513 C C . PRO A 1 191 ? 15.387 -7.250 -3.874 1.00 60.50 191 PRO A C 1
ATOM 1515 O O . PRO A 1 191 ? 16.133 -6.321 -3.572 1.00 60.50 191 PRO A O 1
ATOM 1518 N N . GLN A 1 192 ? 15.712 -8.520 -3.672 1.00 57.03 192 GLN A N 1
ATOM 1519 C CA . GLN A 1 192 ? 17.041 -8.884 -3.210 1.00 57.03 192 GLN A CA 1
ATOM 1520 C C . GLN A 1 192 ? 18.063 -8.605 -4.307 1.00 57.03 192 GLN A C 1
ATOM 1522 O O . GLN A 1 192 ? 17.828 -8.944 -5.470 1.00 57.03 192 GLN A O 1
ATOM 1527 N N . THR A 1 193 ? 19.179 -7.995 -3.917 1.00 52.19 193 THR A N 1
ATOM 1528 C CA . THR A 1 193 ? 20.331 -7.781 -4.790 1.00 52.19 193 THR A CA 1
ATOM 1529 C C . THR A 1 193 ? 21.271 -8.984 -4.658 1.00 52.19 193 THR A C 1
ATOM 1531 O O . THR A 1 193 ? 21.342 -9.640 -3.616 1.00 52.19 193 THR A O 1
ATOM 1534 N N . ASP A 1 194 ? 21.960 -9.322 -5.741 1.00 52.19 194 ASP A N 1
ATOM 1535 C CA . ASP A 1 194 ? 23.078 -10.269 -5.756 1.00 52.19 194 ASP A CA 1
ATOM 1536 C C . ASP A 1 194 ? 24.406 -9.605 -5.350 1.00 52.19 194 ASP A C 1
ATOM 1538 O O . ASP A 1 194 ? 25.427 -10.279 -5.203 1.00 52.19 194 ASP A O 1
ATOM 1542 N N . ILE A 1 195 ? 24.381 -8.288 -5.135 1.00 53.72 195 ILE A N 1
ATOM 1543 C CA . ILE A 1 195 ? 25.512 -7.475 -4.710 1.00 53.72 195 ILE A CA 1
ATOM 1544 C C . ILE A 1 195 ? 25.589 -7.538 -3.184 1.00 53.72 195 ILE A C 1
ATOM 1546 O O . ILE A 1 195 ? 24.693 -7.097 -2.470 1.00 53.72 195 ILE A O 1
ATOM 1550 N N . LEU A 1 196 ? 26.686 -8.081 -2.659 1.00 52.16 196 LEU A N 1
ATOM 1551 C CA . LEU A 1 196 ? 26.940 -8.057 -1.221 1.00 52.16 196 LEU A CA 1
ATOM 1552 C C . LEU A 1 196 ? 27.029 -6.601 -0.745 1.00 52.16 196 LEU A C 1
ATOM 1554 O O . LEU A 1 196 ? 27.884 -5.847 -1.215 1.00 52.16 196 LEU A O 1
ATOM 1558 N N . SER A 1 197 ? 26.162 -6.218 0.197 1.00 49.12 197 SER A N 1
ATOM 1559 C CA . SER A 1 197 ? 26.207 -4.881 0.794 1.00 49.12 197 SER A CA 1
ATOM 1560 C C . SER A 1 197 ? 27.598 -4.611 1.368 1.00 49.12 197 SER A C 1
ATOM 1562 O O . SER A 1 197 ? 28.124 -5.379 2.177 1.00 49.12 197 SER A O 1
ATOM 1564 N N . SER A 1 198 ? 28.184 -3.483 0.971 1.00 54.75 198 SER A N 1
ATOM 1565 C CA . SER A 1 198 ? 29.484 -3.014 1.467 1.00 54.75 198 SER A CA 1
ATOM 1566 C C . SER A 1 198 ? 29.434 -2.555 2.929 1.00 54.75 198 SER A C 1
ATOM 1568 O O . SER A 1 198 ? 30.473 -2.305 3.543 1.00 54.75 198 SER A O 1
ATOM 1570 N N . LYS A 1 199 ? 28.232 -2.435 3.510 1.00 57.56 199 LYS A N 1
ATOM 1571 C CA . LYS A 1 199 ? 28.031 -1.982 4.885 1.00 57.56 199 LYS A CA 1
ATOM 1572 C C . LYS A 1 199 ? 28.114 -3.172 5.853 1.00 57.56 199 LYS A C 1
ATOM 1574 O O . LYS A 1 199 ? 27.288 -4.083 5.771 1.00 57.56 199 LYS A O 1
ATOM 1579 N N . PRO A 1 200 ? 29.024 -3.145 6.846 1.00 52.28 200 PRO A N 1
ATOM 1580 C CA . PRO A 1 200 ? 29.255 -4.280 7.749 1.00 52.28 200 PRO A CA 1
ATOM 1581 C C . PRO A 1 200 ? 28.013 -4.708 8.550 1.00 52.28 200 PRO A C 1
ATOM 1583 O O . PRO A 1 200 ? 27.836 -5.887 8.849 1.00 52.28 200 PRO A O 1
ATOM 1586 N N . ASN A 1 201 ? 27.108 -3.772 8.855 1.00 53.94 201 ASN A N 1
ATOM 1587 C CA . ASN A 1 201 ? 25.866 -4.068 9.577 1.00 53.94 201 ASN A CA 1
ATOM 1588 C C . ASN A 1 201 ? 24.825 -4.813 8.732 1.00 53.94 201 ASN A C 1
ATOM 1590 O O . ASN A 1 201 ? 24.009 -5.543 9.290 1.00 53.94 201 ASN A O 1
ATOM 1594 N N . ASP A 1 202 ? 24.847 -4.642 7.412 1.00 46.28 202 ASP A N 1
ATOM 1595 C CA . ASP A 1 202 ? 23.935 -5.331 6.504 1.00 46.28 202 ASP A CA 1
ATOM 1596 C C . ASP A 1 202 ? 24.475 -6.734 6.189 1.00 46.28 202 ASP A C 1
ATOM 1598 O O . ASP A 1 202 ? 23.724 -7.705 6.254 1.00 46.28 202 ASP A O 1
ATOM 1602 N N . ALA A 1 203 ? 25.792 -6.885 6.011 1.00 44.94 203 ALA A N 1
ATOM 1603 C CA . ALA A 1 203 ? 26.440 -8.194 5.887 1.00 44.94 203 ALA A CA 1
ATOM 1604 C C . ALA A 1 203 ? 26.153 -9.117 7.096 1.00 44.94 203 ALA A C 1
ATOM 1606 O O . ALA A 1 203 ? 25.809 -10.285 6.920 1.00 44.94 203 ALA A O 1
ATOM 1607 N N . ASN A 1 204 ? 26.183 -8.576 8.323 1.00 46.00 204 ASN A N 1
ATOM 1608 C CA . ASN A 1 204 ? 25.856 -9.317 9.552 1.00 46.00 204 ASN A CA 1
ATOM 1609 C C . ASN A 1 204 ? 24.361 -9.646 9.716 1.00 46.00 204 ASN A C 1
ATOM 1611 O O . ASN A 1 204 ? 24.009 -10.531 10.495 1.00 46.00 204 ASN A O 1
ATOM 1615 N N . ARG A 1 205 ? 23.469 -8.945 9.004 1.00 50.31 205 ARG A N 1
ATOM 1616 C CA . ARG A 1 205 ? 22.022 -9.226 8.989 1.00 50.31 205 ARG A CA 1
ATOM 1617 C C . ARG A 1 205 ? 21.639 -10.335 8.013 1.00 50.31 205 ARG A C 1
ATOM 1619 O O . ARG A 1 205 ? 20.466 -10.694 7.963 1.00 50.31 205 ARG A O 1
ATOM 1626 N N . GLY A 1 206 ? 22.608 -10.895 7.284 1.00 39.88 206 GLY A N 1
ATOM 1627 C CA . GLY A 1 206 ? 22.374 -12.035 6.411 1.00 39.88 206 GLY A CA 1
ATOM 1628 C C . GLY A 1 206 ? 21.422 -11.691 5.273 1.00 39.88 206 GLY A C 1
ATOM 1629 O O . GLY A 1 206 ? 20.440 -12.399 5.059 1.00 39.88 206 GLY A O 1
ATOM 1630 N N . TRP A 1 207 ? 21.705 -10.618 4.524 1.00 43.91 207 TRP A N 1
ATOM 1631 C CA . TRP A 1 207 ? 21.180 -10.489 3.160 1.00 43.91 207 TRP A CA 1
ATOM 1632 C C . TRP A 1 207 ? 21.853 -11.558 2.286 1.00 43.91 207 TRP A C 1
ATOM 1634 O O . TRP A 1 207 ? 22.718 -11.286 1.462 1.00 43.91 207 TRP A O 1
ATOM 1644 N N . THR A 1 208 ? 21.525 -12.818 2.554 1.00 41.47 208 THR A N 1
ATOM 1645 C CA . THR A 1 208 ? 21.952 -13.978 1.788 1.00 41.47 208 THR A CA 1
ATOM 1646 C C . THR A 1 208 ? 20.981 -14.120 0.628 1.00 41.47 208 THR A C 1
ATOM 1648 O O . THR A 1 208 ? 19.767 -14.057 0.825 1.00 41.47 208 THR A O 1
ATOM 1651 N N . ARG A 1 209 ? 21.498 -14.328 -0.584 1.00 44.06 209 ARG A N 1
ATOM 1652 C CA . ARG A 1 209 ? 20.679 -14.662 -1.752 1.00 44.06 209 ARG A CA 1
ATOM 1653 C C . ARG A 1 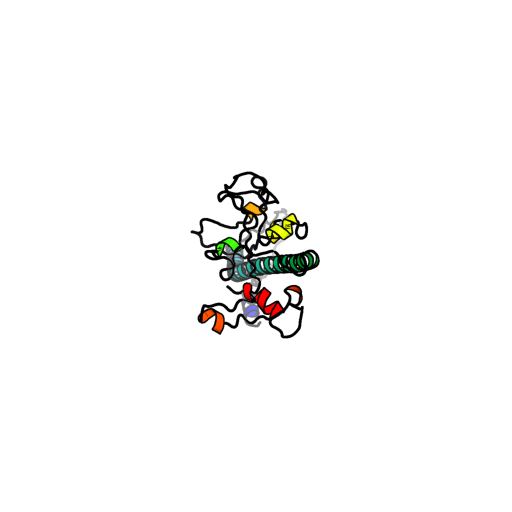209 ? 19.869 -15.926 -1.436 1.00 44.06 209 ARG A C 1
ATOM 1655 O O . ARG A 1 209 ? 20.449 -17.004 -1.350 1.00 44.06 209 ARG A O 1
ATOM 1662 N N . VAL A 1 210 ? 18.555 -15.802 -1.225 1.00 45.09 210 VAL A N 1
ATOM 1663 C CA . VAL A 1 210 ? 17.694 -16.966 -0.913 1.00 45.09 210 VAL A CA 1
ATOM 1664 C C . VAL A 1 210 ? 17.119 -17.630 -2.162 1.00 45.09 210 VAL A C 1
ATOM 1666 O O . VAL A 1 210 ? 16.544 -18.708 -2.051 1.00 45.09 210 VAL A O 1
ATOM 1669 N N . ALA A 1 211 ? 1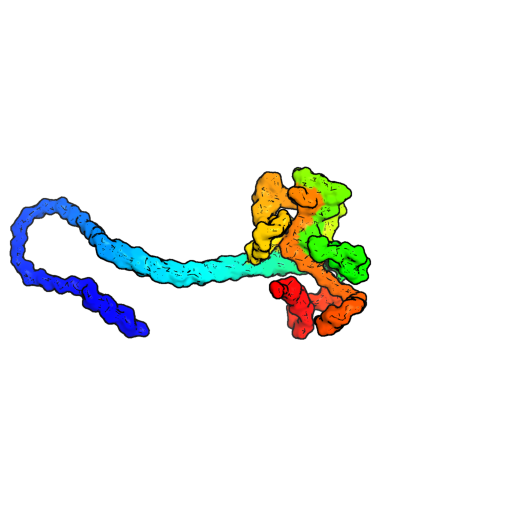7.265 -17.004 -3.333 1.00 48.53 211 ALA A N 1
ATOM 1670 C CA . ALA A 1 211 ? 16.762 -17.522 -4.599 1.00 48.53 211 ALA A CA 1
ATOM 1671 C C . ALA A 1 211 ? 17.635 -17.068 -5.783 1.00 48.53 211 ALA A C 1
ATOM 1673 O O . ALA A 1 211 ? 18.193 -15.963 -5.775 1.00 48.53 211 ALA A O 1
ATOM 1674 N N . ALA A 1 212 ? 17.783 -17.920 -6.802 1.00 50.00 212 ALA A N 1
ATOM 1675 C CA . ALA A 1 212 ? 18.502 -17.568 -8.022 1.00 50.00 212 ALA A CA 1
ATOM 1676 C C . ALA A 1 212 ? 17.629 -16.722 -8.954 1.00 50.00 212 ALA A C 1
ATOM 1678 O O . ALA A 1 212 ? 18.149 -15.786 -9.570 1.00 50.00 212 ALA A O 1
ATOM 1679 N N . LYS A 1 213 ? 16.323 -17.008 -8.974 1.00 52.16 213 LYS A N 1
ATOM 1680 C CA . LYS A 1 213 ? 15.269 -16.232 -9.635 1.00 52.16 213 LYS A CA 1
ATOM 1681 C C . LYS A 1 213 ? 14.283 -15.664 -8.621 1.00 52.16 213 LYS A C 1
ATOM 1683 O O . LYS A 1 213 ? 14.032 -16.252 -7.577 1.00 52.16 213 LYS A O 1
ATOM 1688 N N . GLN A 1 214 ? 13.651 -14.542 -8.948 1.00 55.22 214 GLN A N 1
ATOM 1689 C CA . GLN A 1 214 ? 12.662 -13.924 -8.057 1.00 55.22 214 GLN A CA 1
ATOM 1690 C C . GLN A 1 214 ? 11.371 -14.762 -7.936 1.00 55.22 214 GLN A C 1
ATOM 1692 O O . GLN A 1 214 ? 10.688 -14.690 -6.916 1.00 55.22 214 GLN A O 1
ATOM 1697 N N . THR A 1 215 ? 11.078 -15.603 -8.932 1.00 54.50 215 THR A N 1
ATOM 1698 C CA . THR A 1 215 ? 9.939 -16.537 -8.979 1.00 54.50 215 THR A CA 1
ATOM 1699 C C . THR A 1 215 ? 10.147 -17.816 -8.155 1.00 54.50 215 THR A C 1
ATOM 1701 O O . THR A 1 215 ? 9.179 -18.490 -7.818 1.00 54.50 215 THR A O 1
ATOM 1704 N N . GLU A 1 216 ? 11.381 -18.121 -7.740 1.00 53.91 216 GLU A N 1
ATOM 1705 C CA . GLU A 1 216 ? 11.727 -19.299 -6.919 1.00 53.91 216 GLU A CA 1
ATOM 1706 C C . GLU A 1 216 ? 11.400 -19.129 -5.421 1.00 53.91 216 GLU A C 1
ATOM 1708 O O . GLU A 1 216 ? 11.644 -20.031 -4.620 1.00 53.91 216 GLU A O 1
ATOM 1713 N N . LEU A 1 217 ? 10.826 -17.992 -5.014 1.00 54.12 217 LEU A N 1
ATOM 1714 C CA . LEU A 1 217 ? 10.348 -17.758 -3.648 1.00 54.12 217 LEU A CA 1
ATOM 1715 C C . LEU A 1 217 ? 9.065 -18.581 -3.387 1.00 54.12 217 LEU A C 1
ATOM 1717 O O . LEU A 1 217 ? 7.952 -18.058 -3.401 1.00 54.12 217 LEU A O 1
ATOM 1721 N N . THR A 1 218 ? 9.196 -19.893 -3.175 1.00 41.28 218 THR A N 1
ATOM 1722 C CA . THR A 1 218 ? 8.055 -20.817 -3.075 1.00 41.28 218 THR A CA 1
ATOM 1723 C C . THR A 1 218 ? 7.235 -20.678 -1.786 1.00 41.28 218 THR A C 1
ATOM 1725 O O . THR A 1 218 ? 7.806 -20.600 -0.699 1.00 41.28 218 THR A O 1
ATOM 1728 N N . PRO A 1 219 ? 5.883 -20.699 -1.893 1.00 40.75 219 PRO A N 1
ATOM 1729 C CA . PRO A 1 219 ? 4.872 -21.163 -0.930 1.00 40.75 219 PRO A CA 1
ATOM 1730 C C . PRO A 1 219 ? 5.171 -21.339 0.559 1.00 40.75 219 PRO A C 1
ATOM 1732 O O . PRO A 1 219 ? 4.492 -20.795 1.432 1.00 40.75 219 PRO A O 1
ATOM 1735 N N . GLY A 1 220 ? 6.023 -22.314 0.850 1.00 39.56 220 GLY A N 1
ATOM 1736 C CA . GLY A 1 220 ? 5.590 -23.281 1.851 1.00 39.56 220 GLY A CA 1
ATOM 1737 C C . GLY A 1 220 ? 6.597 -24.324 2.283 1.00 39.56 220 GLY A C 1
ATOM 1738 O O . GLY A 1 220 ? 6.183 -25.274 2.930 1.00 39.56 220 GLY A O 1
ATOM 1739 N N . ASP A 1 221 ? 7.883 -24.137 2.025 1.00 33.16 221 ASP A N 1
ATOM 1740 C CA . ASP A 1 221 ? 8.896 -24.898 2.750 1.00 33.16 221 ASP A CA 1
ATOM 1741 C C . ASP A 1 221 ? 9.560 -23.989 3.773 1.00 33.16 221 ASP A C 1
ATOM 1743 O O . ASP A 1 221 ? 9.504 -22.768 3.657 1.00 33.16 221 ASP A O 1
ATOM 1747 N N . ASN A 1 222 ? 10.159 -24.565 4.815 1.00 42.41 222 ASN A N 1
ATOM 1748 C CA . ASN A 1 222 ? 10.817 -23.863 5.927 1.00 42.41 222 ASN A CA 1
ATOM 1749 C C . ASN A 1 222 ? 12.010 -22.964 5.511 1.00 42.41 222 ASN A C 1
ATOM 1751 O O . ASN A 1 222 ? 12.861 -22.626 6.333 1.00 42.41 222 ASN A O 1
ATOM 1755 N N . THR A 1 223 ? 12.083 -22.556 4.248 1.00 38.81 223 THR A N 1
ATOM 1756 C CA . THR A 1 223 ? 12.969 -21.541 3.711 1.00 38.81 223 THR A CA 1
ATOM 1757 C C . THR A 1 223 ? 12.387 -20.136 3.918 1.00 38.81 223 THR A C 1
ATOM 1759 O O . THR A 1 223 ? 11.172 -19.932 3.999 1.00 38.81 223 THR A O 1
ATOM 1762 N N . PRO A 1 224 ? 13.239 -19.105 4.026 1.00 38.12 224 PRO A N 1
ATOM 1763 C CA . PRO A 1 224 ? 12.806 -17.778 4.436 1.00 38.12 224 PRO A CA 1
ATOM 1764 C C . PRO A 1 224 ? 11.939 -17.041 3.410 1.00 38.12 224 PRO A C 1
ATOM 1766 O O . PRO A 1 224 ? 11.566 -15.925 3.713 1.00 38.12 224 PRO A O 1
ATOM 1769 N N . GLY A 1 225 ? 11.587 -17.588 2.242 1.00 34.59 225 GLY A N 1
ATOM 1770 C CA . GLY A 1 225 ? 11.004 -16.821 1.126 1.00 34.59 225 GLY A CA 1
ATOM 1771 C C . GLY A 1 225 ? 9.719 -16.051 1.466 1.00 34.59 225 GLY A C 1
ATOM 1772 O O . GLY A 1 225 ? 9.629 -14.847 1.220 1.00 34.59 225 GLY A O 1
ATOM 1773 N N . TRP A 1 226 ? 8.760 -16.688 2.149 1.00 30.50 226 TRP A N 1
ATOM 1774 C CA . TRP A 1 226 ? 7.553 -15.996 2.641 1.00 30.50 226 TRP A CA 1
ATOM 1775 C C . TRP A 1 226 ? 7.812 -15.171 3.883 1.00 30.50 226 TRP A C 1
ATOM 1777 O O . TRP A 1 226 ? 7.179 -14.133 4.085 1.00 30.50 226 TRP A O 1
ATOM 1787 N N . ARG A 1 227 ? 8.781 -15.591 4.704 1.00 31.62 227 ARG A N 1
ATOM 1788 C CA . ARG A 1 227 ? 9.263 -14.740 5.782 1.00 31.62 227 ARG A CA 1
ATOM 1789 C C . ARG A 1 227 ? 9.918 -13.500 5.215 1.00 31.62 227 ARG A C 1
ATOM 1791 O O . ARG A 1 227 ? 9.745 -12.492 5.851 1.00 31.62 227 ARG A O 1
ATOM 1798 N N . THR A 1 228 ? 10.574 -13.476 4.066 1.00 36.47 228 THR A N 1
ATOM 1799 C CA . THR A 1 228 ? 11.199 -12.262 3.541 1.00 36.47 228 THR A CA 1
ATOM 1800 C C . THR A 1 228 ? 10.115 -11.279 3.110 1.00 36.47 228 THR A C 1
ATOM 1802 O O . THR A 1 228 ? 10.105 -10.164 3.620 1.00 36.47 228 THR A O 1
ATOM 1805 N N . ILE A 1 229 ? 9.114 -11.717 2.332 1.00 35.72 229 ILE A N 1
ATOM 1806 C CA . ILE A 1 229 ? 7.961 -10.879 1.938 1.00 35.72 229 ILE A CA 1
ATOM 1807 C C . ILE A 1 229 ? 7.192 -10.350 3.167 1.00 35.72 229 ILE A C 1
ATOM 1809 O O . ILE A 1 229 ? 6.784 -9.192 3.192 1.00 35.72 229 ILE A O 1
ATOM 1813 N N . VAL A 1 230 ? 7.024 -11.161 4.219 1.00 30.28 230 VAL A N 1
ATOM 1814 C CA . VAL A 1 230 ? 6.288 -10.774 5.442 1.00 30.28 230 VAL A CA 1
ATOM 1815 C C . VAL A 1 230 ? 7.176 -10.084 6.499 1.00 30.28 230 VAL A C 1
ATOM 1817 O O . VAL A 1 230 ? 6.676 -9.307 7.310 1.00 30.28 230 VAL A O 1
ATOM 1820 N N . SER A 1 231 ? 8.494 -10.294 6.498 1.00 29.88 231 SER A N 1
ATOM 1821 C CA . SER A 1 231 ? 9.461 -9.620 7.389 1.00 29.88 231 SER A CA 1
ATOM 1822 C C . SER A 1 231 ? 9.697 -8.180 6.962 1.00 29.88 231 SER A C 1
ATOM 1824 O O . SER A 1 231 ? 10.020 -7.363 7.816 1.00 29.88 231 SER A O 1
ATOM 1826 N N . PHE A 1 232 ? 9.420 -7.841 5.698 1.00 32.97 232 PHE A N 1
ATOM 1827 C CA . PHE A 1 232 ? 9.283 -6.456 5.237 1.00 32.97 232 PHE A CA 1
ATOM 1828 C C . PHE A 1 232 ? 8.134 -5.683 5.923 1.00 32.97 232 PHE A C 1
ATOM 1830 O O . PHE A 1 232 ? 8.014 -4.478 5.725 1.00 32.97 232 PHE A O 1
ATOM 1837 N N . LEU A 1 233 ? 7.287 -6.340 6.731 1.00 29.62 233 LEU A N 1
ATOM 1838 C CA . LEU A 1 233 ? 6.083 -5.753 7.339 1.00 29.62 233 LEU A CA 1
ATOM 1839 C C . LEU A 1 233 ? 6.065 -5.781 8.872 1.00 29.62 233 LEU A C 1
ATOM 1841 O O . LEU A 1 233 ? 5.015 -5.525 9.472 1.00 29.62 233 LEU A O 1
ATOM 1845 N N . ARG A 1 234 ? 7.187 -6.088 9.535 1.00 20.30 234 ARG A N 1
ATOM 1846 C CA . ARG A 1 234 ? 7.297 -5.777 10.967 1.00 20.30 234 ARG A CA 1
ATOM 1847 C C . ARG A 1 234 ? 7.783 -4.331 11.138 1.00 20.30 234 ARG A C 1
ATOM 1849 O O . ARG A 1 234 ? 8.683 -3.935 10.405 1.00 20.30 234 ARG A O 1
ATOM 1856 N N . PRO A 1 235 ? 7.149 -3.561 12.042 1.00 29.23 235 PRO A N 1
ATOM 1857 C CA . PRO A 1 235 ? 7.462 -2.152 12.268 1.00 29.23 235 PRO A CA 1
ATOM 1858 C C . PRO A 1 235 ? 8.893 -1.931 12.758 1.00 29.23 235 PRO A C 1
ATOM 1860 O O . PRO A 1 235 ? 9.447 -2.858 13.394 1.00 29.23 235 PRO A O 1
#

pLDDT: mean 71.94, std 18.55, range [20.3, 96.19]

Foldseek 3Di:
DVVVVVVVVVPDDDDDDDDDDDDDDDPDPPPPDDDPVNVVVVVVVVVVVVVVVVVVVVVVVLVVLVVLLVVLLVLLVVLQLVVCVVVVLDGFDQQDDVVPDPPRDPQSQFFQFDDVVFDAQAAGDLVRGGHSVVSCSVVSDVQQCSLERPNDDDDPPDPDDPDPCCPVPPSNDPPGQHPRSTGGGPDGDDDQDPDQDPDPVVNVVCSDPQDPGLSPLDDDDPGCSVVNSCVSPDD

Radius of gyration: 30.73 Å; chains: 1; bounding box: 96×44×72 Å